Protein AF-0000000068561252 (afdb_homodimer)

pLDDT: mean 89.03, std 11.47, range [29.06, 97.75]

Nearest PDB structures (foldseek):
  3hst-assembly4_D  TM=7.024E-01  e=1.613E-04  Mycobacterium tuberculosis
  2ehg-assembly1_A  TM=7.543E-01  e=9.821E-04  Sulfurisphaera tokodaii str. 7
  3aly-assembly1_A  TM=6.507E-01  e=2.130E-03  Sulfurisphaera tokodaii str. 7
  3qio-assembly1_A  TM=6.300E-01  e=6.505E-02  HIV-1 M:B_HXB2R
  6bsh-assembly1_A  TM=5.316E-01  e=2.317E-02  Human immunodeficiency virus type 1 (BRU ISOLATE)

Foldseek 3Di:
DDDDDDDDADWDKDKDWDADPVRHTFKMKIATAGPDDCLVVLLVVLVVCVVVVPQAEEDEDQDPPNLCCLVPNDDCPDPCRVSSVSNVVSNVPHNYYHYYYDNDDPDVQRVQNRVVNVPDDHGMGMDRDGDDPDPDD/DDDDDDDDADWDKDKDWDADPVRHTFKMKIATAGPDDCLVVLLVVLVVCVVVVPQAEEDEDQDPVNLCCLVPNDDCPDPCRVSSVSNVVSNVVHNYYHYYYDNDDPDVQRVQNRVVNVPDDHGMGMDRDGDDPDPDD

Radius of gyration: 22.98 Å; Cα contacts (8 Å, |Δi|>4): 530; chains: 2; bounding box: 29×68×50 Å

Structure (mmCIF, N/CA/C/O backbone):
data_AF-0000000068561252-model_v1
#
loop_
_entity.id
_entity.type
_entity.pdbx_description
1 polymer 'RNase H type-1 domain-containing protein'
#
loop_
_atom_site.group_PDB
_atom_site.id
_atom_site.type_symbol
_atom_site.label_atom_id
_atom_site.label_alt_id
_atom_site.label_comp_id
_atom_site.label_asym_id
_atom_site.label_entity_id
_atom_site.label_seq_id
_atom_site.pdbx_PDB_ins_code
_atom_site.Cartn_x
_atom_site.Cartn_y
_atom_site.Cartn_z
_atom_site.occupancy
_atom_site.B_iso_or_equiv
_atom_site.auth_seq_id
_atom_site.auth_comp_id
_atom_site.auth_asym_id
_atom_site.auth_atom_id
_atom_site.pdbx_PDB_model_num
ATOM 1 N N . MET A 1 1 ? 4.574 -28.094 -5.559 1 94.12 1 MET A N 1
ATOM 2 C CA . MET A 1 1 ? 3.336 -27.328 -5.449 1 94.12 1 MET A CA 1
ATOM 3 C C . MET A 1 1 ? 3.635 -25.844 -5.242 1 94.12 1 MET A C 1
ATOM 5 O O . MET A 1 1 ? 4.539 -25.484 -4.484 1 94.12 1 MET A O 1
ATOM 9 N N . LEU A 1 2 ? 2.928 -25.031 -5.977 1 94.75 2 LEU A N 1
ATOM 10 C CA . LEU A 1 2 ? 2.969 -23.578 -5.801 1 94.75 2 LEU A CA 1
ATOM 11 C C . LEU A 1 2 ? 1.634 -23.062 -5.281 1 94.75 2 LEU A C 1
ATOM 13 O O . LEU A 1 2 ? 0.601 -23.234 -5.934 1 94.75 2 LEU A O 1
ATOM 17 N N . MET A 1 3 ? 1.681 -22.531 -4.105 1 92.31 3 MET A N 1
ATOM 18 C CA . MET A 1 3 ? 0.5 -21.859 -3.562 1 92.31 3 MET A CA 1
ATOM 19 C C . MET A 1 3 ? 0.627 -20.344 -3.682 1 92.31 3 MET A C 1
ATOM 21 O O . MET A 1 3 ? 1.593 -19.766 -3.188 1 92.31 3 MET A O 1
ATOM 25 N N . VAL A 1 4 ? -0.34 -19.703 -4.387 1 93.19 4 VAL A N 1
ATOM 26 C CA . VAL A 1 4 ? -0.344 -18.25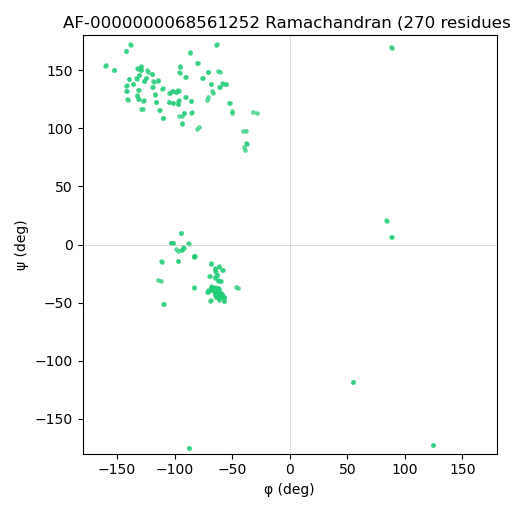 -4.547 1 93.19 4 VAL A CA 1
ATOM 27 C C . VAL A 1 4 ? -1.58 -17.656 -3.873 1 93.19 4 VAL A C 1
ATOM 29 O O . VAL A 1 4 ? -2.711 -18.031 -4.195 1 93.19 4 VAL A O 1
ATOM 32 N N . HIS A 1 5 ? -1.378 -16.734 -2.922 1 91.56 5 HIS A N 1
ATOM 33 C CA . HIS A 1 5 ? -2.438 -16.078 -2.172 1 91.56 5 HIS A CA 1
ATOM 34 C C . HIS A 1 5 ? -2.322 -14.555 -2.287 1 91.56 5 HIS A C 1
ATOM 36 O O . HIS A 1 5 ? -1.215 -14.016 -2.365 1 91.56 5 HIS A O 1
ATOM 42 N N . GLY A 1 6 ? -3.504 -13.938 -2.359 1 91.38 6 GLY A N 1
ATOM 43 C CA . GLY A 1 6 ? -3.525 -12.484 -2.41 1 91.38 6 GLY A CA 1
ATOM 44 C C . GLY A 1 6 ? -4.488 -11.859 -1.413 1 91.38 6 GLY A C 1
ATOM 45 O O . GLY A 1 6 ? -5.516 -12.453 -1.086 1 91.38 6 GLY A O 1
ATOM 46 N N . ILE A 1 7 ? -4.121 -10.75 -0.918 1 86.94 7 ILE A N 1
ATOM 47 C CA . ILE A 1 7 ? -5.012 -9.969 -0.067 1 86.94 7 ILE A CA 1
ATOM 48 C C . ILE A 1 7 ? -5.031 -8.516 -0.536 1 86.94 7 ILE A C 1
ATOM 50 O O . ILE A 1 7 ? -4 -7.973 -0.936 1 86.94 7 ILE A O 1
ATOM 54 N N . LEU A 1 8 ? -6.23 -8.07 -0.613 1 87.31 8 LEU A N 1
ATOM 55 C CA . LEU A 1 8 ? -6.387 -6.645 -0.868 1 87.31 8 LEU A CA 1
ATOM 56 C C . LEU A 1 8 ? -6.332 -5.852 0.434 1 87.31 8 LEU A C 1
ATOM 58 O O . LEU A 1 8 ? -7.078 -6.141 1.373 1 87.31 8 LEU A O 1
ATOM 62 N N . ARG A 1 9 ? -5.41 -4.91 0.479 1 85.06 9 ARG A N 1
ATOM 63 C CA . ARG A 1 9 ? -5.266 -4.086 1.675 1 85.06 9 ARG A CA 1
ATOM 64 C C . ARG A 1 9 ? -5.496 -2.615 1.357 1 85.06 9 ARG A C 1
ATOM 66 O O . ARG A 1 9 ? -5.172 -2.152 0.26 1 85.06 9 ARG A O 1
ATOM 73 N N . GLU A 1 10 ? -6.039 -1.992 2.334 1 87.5 10 GLU A N 1
ATOM 74 C CA . GLU A 1 10 ? -6.137 -0.538 2.242 1 87.5 10 GLU A CA 1
ATOM 75 C C . GLU A 1 10 ? -4.91 0.137 2.848 1 87.5 10 GLU A C 1
ATOM 77 O O . GLU A 1 10 ? -4.48 -0.216 3.947 1 87.5 10 GLU A O 1
ATOM 82 N N . VAL A 1 11 ? -4.359 0.955 2.07 1 87.94 11 VAL A N 1
ATOM 83 C CA . VAL A 1 11 ? -3.189 1.707 2.516 1 87.94 11 VAL A CA 1
ATOM 84 C C . VAL A 1 11 ? -3.496 3.203 2.488 1 87.94 11 VAL A C 1
ATOM 86 O O . VAL A 1 11 ? -4.035 3.715 1.504 1 87.94 11 VAL A O 1
ATOM 89 N N . MET A 1 12 ? -3.078 3.863 3.57 1 91.44 12 MET A N 1
ATOM 90 C CA . MET A 1 12 ? -3.252 5.312 3.635 1 91.44 12 MET A CA 1
ATOM 91 C C . MET A 1 12 ? -2.02 6.031 3.098 1 91.44 12 MET A C 1
ATOM 93 O O . MET A 1 12 ? -0.932 5.918 3.666 1 91.44 12 MET A O 1
ATOM 97 N N . LEU A 1 13 ? -2.242 6.688 1.995 1 91.12 13 LEU A N 1
ATOM 98 C CA . LEU A 1 13 ? -1.211 7.555 1.438 1 91.12 13 LEU A CA 1
ATOM 99 C C . LEU A 1 13 ? -1.541 9.023 1.689 1 91.12 13 LEU A C 1
ATOM 101 O O . LEU A 1 13 ? -2.674 9.453 1.467 1 91.12 13 LEU A O 1
ATOM 105 N N . CYS A 1 14 ? -0.553 9.703 2.201 1 93.62 14 CYS A N 1
ATOM 106 C CA . CYS A 1 14 ? -0.799 11.109 2.514 1 93.62 14 CYS A CA 1
ATOM 107 C C . CYS A 1 14 ? 0.281 12 1.909 1 93.62 14 CYS A C 1
ATOM 109 O O . CYS A 1 14 ? 1.391 11.539 1.638 1 93.62 14 CYS A O 1
ATOM 111 N N . VAL A 1 15 ? -0.133 13.227 1.667 1 92.94 15 VAL A N 1
ATOM 112 C CA . VAL A 1 15 ? 0.778 14.258 1.177 1 92.94 15 VAL A CA 1
ATOM 113 C C . VAL A 1 15 ? 0.584 15.547 1.979 1 92.94 15 VAL A C 1
ATOM 115 O O . VAL A 1 15 ? -0.533 15.859 2.395 1 92.94 15 VAL A O 1
ATOM 118 N N . GLY A 1 16 ? 1.658 16.203 2.213 1 94.81 16 GLY A N 1
ATOM 119 C CA . GLY A 1 16 ? 1.646 17.531 2.816 1 94.81 16 GLY A CA 1
ATOM 120 C C . GLY A 1 16 ? 2.412 18.562 2.01 1 94.81 16 GLY A C 1
ATOM 121 O O . GLY A 1 16 ? 3.465 18.25 1.442 1 94.81 16 GLY A O 1
ATOM 122 N N . VAL A 1 17 ? 1.874 19.75 1.942 1 94.12 17 VAL A N 1
ATOM 123 C CA . VAL A 1 17 ? 2.512 20.828 1.199 1 94.12 17 VAL A CA 1
ATOM 124 C C . VAL A 1 17 ? 2.543 22.094 2.053 1 94.12 17 VAL A C 1
ATOM 126 O O . VAL A 1 17 ? 1.51 22.531 2.57 1 94.12 17 VAL A O 1
ATOM 129 N N . PHE A 1 18 ? 3.715 22.656 2.168 1 95.88 18 PHE A N 1
ATOM 130 C CA . PHE A 1 18 ? 3.875 23.953 2.816 1 95.88 18 PHE A CA 1
ATOM 131 C C . PHE A 1 18 ? 3.955 25.062 1.782 1 95.88 18 PHE A C 1
ATOM 133 O O . PHE A 1 18 ? 4.723 24.984 0.821 1 95.88 18 PHE A O 1
ATOM 140 N N . ARG A 1 19 ? 3.211 26.047 1.99 1 93.75 19 ARG A N 1
ATOM 141 C CA . ARG A 1 19 ? 3.258 27.25 1.165 1 93.75 19 ARG A CA 1
ATOM 142 C C . ARG A 1 19 ? 3.385 28.5 2.027 1 93.75 19 ARG A C 1
ATOM 144 O O . ARG A 1 19 ? 2.883 28.547 3.152 1 93.75 19 ARG A O 1
ATOM 151 N N . ASP A 1 20 ? 4.035 29.531 1.444 1 94.56 20 ASP A N 1
ATOM 152 C CA . ASP A 1 20 ? 4.129 30.781 2.182 1 94.56 20 ASP A CA 1
ATOM 153 C C . ASP A 1 20 ? 2.914 31.672 1.919 1 94.56 20 ASP A C 1
ATOM 155 O O . ASP A 1 20 ? 1.95 31.234 1.285 1 94.56 20 ASP A O 1
ATOM 159 N N . SER A 1 21 ? 2.963 32.844 2.453 1 91.06 21 SER A N 1
ATOM 160 C CA . SER A 1 21 ? 1.822 33.75 2.391 1 91.06 21 SER A CA 1
ATOM 161 C C . SER A 1 21 ? 1.519 34.156 0.954 1 91.06 21 SER A C 1
ATOM 163 O O . SER A 1 21 ? 0.4 34.594 0.645 1 91.06 21 SER A O 1
ATOM 165 N N . ALA A 1 22 ? 2.477 34.031 0.065 1 93 22 ALA A N 1
ATOM 166 C CA . ALA A 1 22 ? 2.293 34.375 -1.344 1 93 22 ALA A CA 1
ATOM 167 C C . ALA A 1 22 ? 1.855 33.156 -2.148 1 93 22 ALA A C 1
ATOM 169 O O . ALA A 1 22 ? 1.65 33.219 -3.361 1 93 22 ALA A O 1
ATOM 170 N N . GLY A 1 23 ? 1.769 32.031 -1.444 1 89.56 23 GLY A N 1
ATOM 171 C CA . GLY A 1 23 ? 1.342 30.812 -2.109 1 89.56 23 GLY A CA 1
ATOM 172 C C . GLY A 1 23 ? 2.488 30.031 -2.73 1 89.56 23 GLY A C 1
ATOM 173 O O . GLY A 1 23 ? 2.268 29.047 -3.434 1 89.56 23 GLY A O 1
ATOM 174 N N . ARG A 1 24 ? 3.711 30.516 -2.447 1 91.88 24 ARG A N 1
ATOM 175 C CA . ARG A 1 24 ? 4.883 29.844 -3.008 1 91.88 24 ARG A CA 1
ATOM 176 C C . ARG A 1 24 ? 5.184 28.547 -2.26 1 91.88 24 ARG A C 1
ATOM 178 O O . ARG A 1 24 ? 5.086 28.5 -1.031 1 91.88 24 ARG A O 1
ATOM 185 N N . PHE A 1 25 ? 5.617 27.594 -3.021 1 92.5 25 PHE A N 1
ATOM 186 C CA . PHE A 1 25 ? 5.965 26.297 -2.449 1 92.5 25 PHE A CA 1
ATOM 187 C C . PHE A 1 25 ? 7.195 26.422 -1.557 1 92.5 25 PHE A C 1
ATOM 189 O O . PHE A 1 25 ? 8.219 26.953 -1.971 1 92.5 25 PHE A O 1
ATOM 196 N N . LEU A 1 26 ? 7.105 25.875 -0.395 1 94.81 26 LEU A N 1
ATOM 197 C CA . LEU A 1 26 ? 8.234 25.891 0.529 1 94.81 26 LEU A CA 1
ATOM 198 C C . LEU A 1 26 ? 8.812 24.484 0.685 1 94.81 26 LEU A C 1
ATOM 200 O O . LEU A 1 26 ? 10.016 24.281 0.524 1 94.81 26 LEU A O 1
ATOM 204 N N . LYS A 1 27 ? 7.895 23.516 0.994 1 94.5 27 LYS A N 1
ATOM 205 C CA . LYS A 1 27 ? 8.273 22.125 1.261 1 94.5 27 LYS A CA 1
ATOM 206 C C . LYS A 1 27 ? 7.082 21.188 1.087 1 94.5 27 LYS A C 1
ATOM 208 O O . LYS A 1 27 ? 5.93 21.609 1.206 1 94.5 27 LYS A O 1
ATOM 213 N N . GLY A 1 28 ? 7.445 19.953 0.783 1 94 28 GLY A N 1
ATOM 214 C CA . GLY A 1 28 ? 6.414 18.922 0.718 1 94 28 GLY A CA 1
ATOM 215 C C . GLY A 1 28 ? 6.867 17.578 1.261 1 94 28 GLY A C 1
ATOM 216 O O . GLY A 1 28 ? 8.047 17.406 1.57 1 94 28 GLY A O 1
ATOM 217 N N . TYR A 1 29 ? 5.922 16.797 1.442 1 95 29 TYR A N 1
ATOM 218 C CA . TYR A 1 29 ? 6.258 15.43 1.823 1 95 29 TYR A CA 1
ATOM 219 C C . TYR A 1 29 ? 5.176 14.453 1.373 1 95 29 TYR A C 1
ATOM 221 O O . TYR A 1 29 ? 4.02 14.844 1.182 1 95 29 TYR A O 1
ATOM 229 N N . SER A 1 30 ? 5.59 13.273 1.111 1 92.88 30 SER A N 1
ATOM 230 C CA . SER A 1 30 ? 4.715 12.117 0.947 1 92.88 30 SER A CA 1
ATOM 231 C C . SER A 1 30 ? 4.938 11.094 2.057 1 92.88 30 SER A C 1
ATOM 233 O O . SER A 1 30 ? 6.066 10.891 2.504 1 92.88 30 SER A O 1
ATOM 235 N N . CYS A 1 31 ? 3.832 10.57 2.438 1 92.88 31 CYS A N 1
ATOM 236 C CA . CYS A 1 31 ? 4.023 9.523 3.439 1 92.88 31 CYS A CA 1
ATOM 237 C C . CYS A 1 31 ? 3.074 8.359 3.201 1 92.88 31 CYS A C 1
ATOM 239 O O . CYS A 1 31 ? 1.882 8.562 2.967 1 92.88 31 CYS A O 1
ATOM 241 N N . ASN A 1 32 ? 3.68 7.273 3.082 1 90 32 ASN A N 1
ATOM 242 C CA . ASN A 1 32 ? 2.947 6.012 3.113 1 90 32 ASN A CA 1
ATOM 243 C C . ASN A 1 32 ? 2.723 5.531 4.543 1 90 32 ASN A C 1
ATOM 245 O O . ASN A 1 32 ? 3.664 5.102 5.215 1 90 32 ASN A O 1
ATOM 249 N N . LEU A 1 33 ? 1.428 5.52 4.934 1 89.94 33 LEU A N 1
ATOM 250 C CA . LEU A 1 33 ? 1.13 5.266 6.34 1 89.94 33 LEU A CA 1
ATOM 251 C C . LEU A 1 33 ? 0.626 3.84 6.539 1 89.94 33 LEU A C 1
ATOM 253 O O . LEU A 1 33 ? 0.38 3.418 7.672 1 89.94 33 LEU A O 1
ATOM 257 N N . GLY A 1 34 ? 0.571 3.135 5.523 1 85.06 34 GLY A N 1
ATOM 258 C CA . GLY A 1 34 ? -0.008 1.81 5.68 1 85.06 34 GLY A CA 1
ATOM 259 C C . GLY A 1 34 ? -1.399 1.833 6.285 1 85.06 34 GLY A C 1
ATOM 260 O O . GLY A 1 34 ? -2.295 2.502 5.766 1 85.06 34 GLY A O 1
ATOM 261 N N . ASN A 1 35 ? -1.513 1.174 7.496 1 84.69 35 ASN A N 1
ATOM 262 C CA . ASN A 1 35 ? -2.822 1.084 8.133 1 84.69 35 ASN A CA 1
ATOM 263 C C . ASN A 1 35 ? -3.031 2.209 9.141 1 84.69 35 ASN A C 1
ATOM 265 O O . ASN A 1 35 ? -4.039 2.232 9.852 1 84.69 35 ASN A O 1
ATOM 269 N N . TYR A 1 36 ? -2.191 3.076 9.117 1 84.5 36 TYR A N 1
ATOM 270 C CA . TYR A 1 36 ? -2.277 4.141 10.109 1 84.5 36 TYR A CA 1
ATOM 271 C C . TYR A 1 36 ? -3.195 5.262 9.633 1 84.5 36 TYR A C 1
ATOM 273 O O . TYR A 1 36 ? -3.457 5.391 8.438 1 84.5 36 TYR A O 1
ATOM 281 N N . SER A 1 37 ? -3.596 6.102 10.523 1 90.69 37 SER A N 1
ATOM 282 C CA . SER A 1 37 ? -4.535 7.199 10.305 1 90.69 37 SER A CA 1
ATOM 283 C C . SER A 1 37 ? -3.848 8.398 9.664 1 90.69 37 SER A C 1
ATOM 285 O O . SER A 1 37 ? -2.656 8.625 9.883 1 90.69 37 SER A O 1
ATOM 287 N N . ILE A 1 38 ? -4.598 9.195 9.016 1 92.5 38 ILE A N 1
ATOM 288 C CA . ILE A 1 38 ? -4.129 10.438 8.406 1 92.5 38 ILE A CA 1
ATOM 289 C C . ILE A 1 38 ? -3.584 11.367 9.492 1 92.5 38 ILE A C 1
ATOM 291 O O . ILE A 1 38 ? -2.771 12.25 9.211 1 92.5 38 ILE A O 1
ATOM 295 N N . MET A 1 39 ? -3.947 11.141 10.734 1 95.38 39 MET A N 1
ATOM 296 C CA . MET A 1 39 ? -3.473 11.961 11.852 1 95.38 39 MET A CA 1
ATOM 297 C C . MET A 1 39 ? -1.953 11.906 11.953 1 95.38 39 MET A C 1
ATOM 299 O O . MET A 1 39 ? -1.318 12.891 12.344 1 95.38 39 MET A O 1
ATOM 303 N N . HIS A 1 40 ? -1.472 10.836 11.586 1 96 40 HIS A N 1
ATOM 304 C CA . HIS A 1 40 ? -0.018 10.719 11.602 1 96 40 HIS A CA 1
ATOM 305 C C . HIS A 1 40 ? 0.624 11.672 10.602 1 96 40 HIS A C 1
ATOM 307 O O . HIS A 1 40 ? 1.698 12.219 10.867 1 96 40 HIS A O 1
ATOM 313 N N . ALA A 1 41 ? -0.021 11.836 9.5 1 96.38 41 ALA A N 1
ATOM 314 C CA . ALA A 1 41 ? 0.498 12.766 8.508 1 96.38 41 ALA A CA 1
ATOM 315 C C . ALA A 1 41 ? 0.479 14.195 9.031 1 96.38 41 ALA A C 1
ATOM 317 O O . ALA A 1 41 ? 1.378 14.984 8.727 1 96.38 41 ALA A O 1
ATOM 318 N N . ILE A 1 42 ? -0.51 14.516 9.727 1 97.25 42 ILE A N 1
ATOM 319 C CA . ILE A 1 42 ? -0.613 15.844 10.328 1 97.25 42 ILE A CA 1
ATOM 320 C C . ILE A 1 42 ? 0.493 16.016 11.367 1 97.25 42 ILE A C 1
ATOM 322 O O . ILE A 1 42 ? 1.126 17.078 11.43 1 97.25 42 ILE A O 1
ATOM 326 N N . ILE A 1 43 ? 0.761 14.992 12.141 1 97.75 43 ILE A N 1
ATOM 327 C CA . ILE A 1 43 ? 1.845 15.023 13.117 1 97.75 43 ILE A CA 1
ATOM 328 C C . ILE A 1 43 ? 3.174 15.266 12.406 1 97.75 43 ILE A C 1
ATOM 330 O O . ILE A 1 43 ? 3.973 16.109 12.836 1 97.75 43 ILE A O 1
ATOM 334 N N . HIS A 1 44 ? 3.369 14.555 11.312 1 97.12 44 HIS A N 1
ATOM 335 C CA . HIS A 1 44 ? 4.578 14.781 10.523 1 97.12 44 HIS A CA 1
ATOM 336 C C . HIS A 1 44 ? 4.684 16.234 10.086 1 97.12 44 HIS A C 1
ATOM 338 O O . HIS A 1 44 ? 5.75 16.844 10.18 1 97.12 44 HIS A O 1
ATOM 344 N N . GLY A 1 45 ? 3.605 16.75 9.617 1 97.5 45 GLY A N 1
ATOM 345 C CA . GLY A 1 45 ? 3.586 18.141 9.188 1 97.5 45 GLY A CA 1
ATOM 346 C C . GLY A 1 45 ? 3.928 19.109 10.297 1 97.5 45 GLY A C 1
ATOM 347 O O . GLY A 1 45 ? 4.699 20.047 10.086 1 97.5 45 GLY A O 1
ATOM 348 N N . LEU A 1 46 ? 3.418 18.891 11.414 1 97.69 46 LEU A N 1
ATOM 349 C CA . LEU A 1 46 ? 3.67 19.781 12.547 1 97.69 46 LEU A CA 1
ATOM 350 C C . LEU A 1 46 ? 5.125 19.688 12.992 1 97.69 46 LEU A C 1
ATOM 352 O O . LEU A 1 46 ? 5.73 20.688 13.359 1 97.69 46 LEU A O 1
ATOM 356 N N . ASN A 1 47 ? 5.641 18.5 12.969 1 97.31 47 ASN A N 1
ATOM 357 C CA . ASN A 1 47 ? 7.059 18.328 13.281 1 97.31 47 ASN A CA 1
ATOM 358 C C . ASN A 1 47 ? 7.941 19.094 12.305 1 97.31 47 ASN A C 1
ATOM 360 O O . ASN A 1 47 ? 8.891 19.766 12.711 1 97.31 47 ASN A O 1
ATOM 364 N N . ILE A 1 48 ? 7.645 18.984 11.094 1 96.56 48 ILE A N 1
ATOM 365 C CA . ILE A 1 48 ? 8.398 19.688 10.055 1 96.56 48 ILE A CA 1
ATOM 366 C C . ILE A 1 48 ? 8.289 21.188 10.266 1 96.56 48 ILE A C 1
ATOM 368 O O . ILE A 1 48 ? 9.281 21.922 10.164 1 96.56 48 ILE A O 1
ATOM 372 N N . ALA A 1 49 ? 7.102 21.641 10.531 1 96.75 49 ALA A N 1
ATOM 373 C CA . ALA A 1 49 ? 6.891 23.062 10.789 1 96.75 49 ALA A CA 1
ATOM 374 C C . ALA A 1 49 ? 7.746 23.547 11.961 1 96.75 49 ALA A C 1
ATOM 376 O O . ALA A 1 49 ? 8.406 24.578 11.867 1 96.75 49 ALA A O 1
ATOM 377 N N . THR A 1 50 ? 7.734 22.75 13.008 1 95 50 THR A N 1
ATOM 378 C CA . THR A 1 50 ? 8.492 23.094 14.203 1 95 50 THR A CA 1
ATOM 379 C C . THR A 1 50 ? 9.992 23.125 13.906 1 95 50 THR A C 1
ATOM 381 O O . THR A 1 50 ? 10.688 24.062 14.289 1 95 50 THR A O 1
ATOM 384 N N . MET A 1 51 ? 10.445 22.188 13.203 1 94.38 51 MET A N 1
ATOM 385 C CA . MET A 1 51 ? 11.859 22.062 12.867 1 94.38 51 MET A CA 1
ATOM 386 C C . MET A 1 51 ? 12.312 23.219 11.984 1 94.38 51 MET A C 1
ATOM 388 O O . MET A 1 51 ? 13.469 23.641 12.039 1 94.38 51 MET A O 1
ATOM 392 N N . ASN A 1 52 ? 11.391 23.75 11.242 1 95.38 52 ASN A N 1
ATOM 393 C CA . ASN A 1 52 ? 11.727 24.828 10.32 1 95.38 52 ASN A CA 1
ATOM 394 C C . ASN A 1 52 ? 11.383 26.188 10.906 1 95.38 52 ASN A C 1
ATOM 396 O O . ASN A 1 52 ? 11.539 27.219 10.242 1 95.38 52 ASN A O 1
ATOM 400 N N . GLY A 1 53 ? 10.789 26.219 12.055 1 94.88 53 GLY A N 1
ATOM 401 C CA . GLY A 1 53 ? 10.531 27.453 12.781 1 94.88 53 GLY A CA 1
ATOM 402 C C . GLY A 1 53 ? 9.258 28.156 12.328 1 94.88 53 GLY A C 1
ATOM 403 O O . GLY A 1 53 ? 9.148 29.375 12.445 1 94.88 53 GLY A O 1
ATOM 404 N N . TYR A 1 54 ? 8.383 27.438 11.719 1 95 54 TYR A N 1
ATOM 405 C CA . TYR A 1 54 ? 7.094 28.047 11.375 1 95 54 TYR A CA 1
ATOM 406 C C . TYR A 1 54 ? 6.242 28.25 12.617 1 95 54 TYR A C 1
ATOM 408 O O . TYR A 1 54 ? 5.926 27.297 13.328 1 95 54 TYR A O 1
ATOM 416 N N . GLN A 1 55 ? 5.801 29.5 12.859 1 95.25 55 GLN A N 1
ATOM 417 C CA . GLN A 1 55 ? 5.133 29.828 14.117 1 95.25 55 GLN A CA 1
ATOM 418 C C . GLN A 1 55 ? 3.66 30.141 13.891 1 95.25 55 GLN A C 1
ATOM 420 O O . GLN A 1 55 ? 2.85 30.062 14.82 1 95.25 55 GLN A O 1
ATOM 425 N N . ASN A 1 56 ? 3.387 30.672 12.758 1 96.06 56 ASN A N 1
ATOM 426 C CA . ASN A 1 56 ? 2.008 30.938 12.359 1 96.06 56 ASN A CA 1
ATOM 427 C C . ASN A 1 56 ? 1.57 30.016 11.227 1 96.06 56 ASN A C 1
ATOM 429 O O . ASN A 1 56 ? 2.037 30.141 10.094 1 96.06 56 ASN A O 1
ATOM 433 N N . LEU A 1 57 ? 0.709 29.094 11.547 1 97.12 57 LEU A N 1
ATOM 434 C CA . LEU A 1 57 ? 0.425 28.016 10.602 1 97.12 57 LEU A CA 1
ATOM 435 C C . LEU A 1 57 ? -1.078 27.844 10.422 1 97.12 57 LEU A C 1
ATOM 437 O O . LEU A 1 57 ? -1.826 27.797 11.406 1 97.12 57 LEU A O 1
ATOM 441 N N . VAL A 1 58 ? -1.484 27.906 9.211 1 96.31 58 VAL A N 1
ATOM 442 C CA . VAL A 1 58 ? -2.822 27.438 8.875 1 96.31 58 VAL A CA 1
ATOM 443 C C . VAL A 1 58 ? -2.744 26 8.352 1 96.31 58 VAL A C 1
ATOM 445 O O . VAL A 1 58 ? -2.047 25.734 7.367 1 96.31 58 VAL A O 1
ATOM 448 N N . VAL A 1 59 ? -3.41 25.078 8.992 1 96.5 59 VAL A N 1
ATOM 449 C CA . VAL A 1 59 ? -3.43 23.672 8.57 1 96.5 59 VAL A CA 1
ATOM 450 C C . VAL A 1 59 ? -4.773 23.359 7.914 1 96.5 59 VAL A C 1
ATOM 452 O O . VAL A 1 59 ? -5.824 23.516 8.539 1 96.5 59 VAL A O 1
ATOM 455 N N . GLU A 1 60 ? -4.637 22.922 6.727 1 94.06 60 GLU A N 1
ATOM 456 C CA . GLU A 1 60 ? -5.82 22.516 5.973 1 94.06 60 GLU A CA 1
ATOM 457 C C . GLU A 1 60 ? -5.77 21.031 5.633 1 94.06 60 GLU A C 1
ATOM 459 O O . GLU A 1 60 ? -4.758 20.531 5.129 1 94.06 60 GLU A O 1
ATOM 464 N N . SER A 1 61 ? -6.855 20.312 5.926 1 93.69 61 SER A N 1
ATOM 465 C CA . SER A 1 61 ? -6.93 18.891 5.609 1 93.69 61 SER A CA 1
ATOM 466 C C . SER A 1 61 ? -8.242 18.547 4.922 1 93.69 61 SER A C 1
ATOM 468 O O . SER A 1 61 ? -9.273 19.172 5.188 1 93.69 61 SER A O 1
ATOM 470 N N . ASP A 1 62 ? -8.188 17.531 4.117 1 90.12 62 ASP A N 1
ATOM 471 C CA . ASP A 1 62 ? -9.406 17.078 3.453 1 90.12 62 ASP A CA 1
ATOM 472 C C . ASP A 1 62 ? -10.156 16.062 4.316 1 90.12 62 ASP A C 1
ATOM 474 O O . ASP A 1 62 ? -11.211 15.555 3.918 1 90.12 62 ASP A O 1
ATOM 478 N N . SER A 1 63 ? -9.711 15.766 5.395 1 91.44 63 SER A N 1
ATOM 479 C CA . SER A 1 63 ? -10.406 14.906 6.344 1 91.44 63 SER A CA 1
ATOM 480 C C . SER A 1 63 ? -11.227 15.719 7.332 1 91.44 63 SER A C 1
ATOM 482 O O . SER A 1 63 ? -10.695 16.25 8.305 1 91.44 63 SER A O 1
ATOM 484 N N . ALA A 1 64 ? -12.477 15.711 7.094 1 92.38 64 ALA A N 1
ATOM 485 C CA . ALA A 1 64 ? -13.375 16.453 7.98 1 92.38 64 ALA A CA 1
ATOM 486 C C . ALA A 1 64 ? -13.336 15.875 9.398 1 92.38 64 ALA A C 1
ATOM 488 O O . ALA A 1 64 ? -13.336 16.625 10.375 1 92.38 64 ALA A O 1
ATOM 489 N N . ALA A 1 65 ? -13.242 14.578 9.461 1 92.25 65 ALA A N 1
ATOM 490 C CA . ALA A 1 65 ? -13.219 13.922 10.766 1 92.25 65 ALA A CA 1
ATOM 491 C C . ALA A 1 65 ? -11.961 14.297 11.547 1 92.25 65 ALA A C 1
ATOM 493 O O . ALA A 1 65 ? -12.023 14.555 12.75 1 92.25 65 ALA A O 1
ATOM 494 N N . ALA A 1 66 ? -10.844 14.359 10.836 1 94.25 66 ALA A N 1
ATOM 495 C CA . ALA A 1 66 ? -9.586 14.703 11.5 1 94.25 66 ALA A CA 1
ATOM 496 C C . ALA A 1 66 ? -9.625 16.125 12.062 1 94.25 66 ALA A C 1
ATOM 498 O O . ALA A 1 66 ? -9.289 16.344 13.227 1 94.25 66 ALA A O 1
ATOM 499 N N . VAL A 1 67 ? -10.109 17.016 11.266 1 95.06 67 VAL A N 1
ATOM 500 C CA . VAL A 1 67 ? -10.172 18.422 11.695 1 95.06 67 VAL A CA 1
ATOM 501 C C . VAL A 1 67 ? -11.133 18.547 12.875 1 95.06 67 VAL A C 1
ATOM 503 O O . VAL A 1 67 ? -10.82 19.234 13.859 1 95.06 67 VAL A O 1
ATOM 506 N N . LYS A 1 68 ? -12.211 17.922 12.789 1 95 68 LYS A N 1
ATOM 507 C CA . LYS A 1 68 ? -13.203 17.969 13.859 1 95 68 LYS A CA 1
ATOM 508 C C . LYS A 1 68 ? -12.641 17.406 15.156 1 95 68 LYS A C 1
ATOM 510 O O . LYS A 1 68 ? -12.797 18 16.219 1 95 68 LYS A O 1
ATOM 515 N N . PHE A 1 69 ? -12.023 16.281 15.055 1 95.25 69 PHE A N 1
ATOM 516 C CA . PHE A 1 69 ? -11.461 15.633 16.234 1 95.25 69 PHE A CA 1
ATOM 517 C C . PHE A 1 69 ? -10.398 16.516 16.875 1 95.25 69 PHE A C 1
ATOM 519 O O . PHE A 1 69 ? -10.328 16.609 18.109 1 95.25 69 PHE A O 1
ATOM 526 N N . ILE A 1 70 ? -9.625 17.156 16.078 1 95.69 70 ILE A N 1
ATOM 527 C CA . ILE A 1 70 ? -8.539 17.984 16.594 1 95.69 70 ILE A CA 1
ATOM 528 C C . ILE A 1 70 ? -9.117 19.234 17.266 1 95.69 70 ILE A C 1
ATOM 530 O O . ILE A 1 70 ? -8.656 19.625 18.344 1 95.69 70 ILE A O 1
ATOM 534 N N . THR A 1 71 ? -10.141 19.797 16.688 1 94.81 71 THR A N 1
ATOM 535 C CA . THR A 1 71 ? -10.672 21.062 17.156 1 94.81 71 THR A CA 1
ATOM 536 C C . THR A 1 71 ? -11.633 20.844 18.328 1 94.81 71 THR A C 1
ATOM 538 O O . THR A 1 71 ? -11.617 21.609 19.297 1 94.81 71 THR A O 1
ATOM 541 N N . HIS A 1 72 ? -12.43 19.734 18.266 1 94.44 72 HIS A N 1
ATOM 542 C CA . HIS A 1 72 ? -13.492 19.562 19.25 1 94.44 72 HIS A CA 1
ATOM 543 C C . HIS A 1 72 ? -13.188 18.406 20.188 1 94.44 72 HIS A C 1
ATOM 545 O O . HIS A 1 72 ? -13.82 18.281 21.25 1 94.44 72 HIS A O 1
ATOM 551 N N . GLY A 1 73 ? -12.258 17.641 19.766 1 91.5 73 GLY A N 1
ATOM 552 C CA . GLY A 1 73 ? -11.945 16.469 20.578 1 91.5 73 GLY A CA 1
ATOM 553 C C . GLY A 1 73 ? -12.781 15.258 20.219 1 91.5 73 GLY A C 1
ATOM 554 O O . GLY A 1 73 ? -13.609 15.32 19.297 1 91.5 73 GLY A O 1
ATOM 555 N N . CYS A 1 74 ? -12.383 14.094 20.766 1 91.19 74 CYS A N 1
ATOM 556 C CA . CYS A 1 74 ? -13.133 12.852 20.609 1 91.19 74 CYS A CA 1
ATOM 557 C C . CYS A 1 74 ? -13.195 12.086 21.922 1 91.19 74 CYS A C 1
ATOM 559 O O . CYS A 1 74 ? -12.594 12.5 22.906 1 91.19 74 CYS A O 1
ATOM 561 N N . SER A 1 75 ? -14 11.062 21.875 1 92.94 75 SER A N 1
ATOM 562 C CA . SER A 1 75 ? -14.07 10.219 23.062 1 92.94 75 SER A CA 1
ATOM 563 C C . SER A 1 75 ? -12.695 9.656 23.422 1 92.94 75 SER A C 1
ATOM 565 O O . SER A 1 75 ? -11.938 9.258 22.531 1 92.94 75 SER A O 1
ATOM 567 N N . PRO A 1 76 ? -12.438 9.672 24.719 1 91.75 76 PRO A N 1
ATOM 568 C CA . PRO A 1 76 ? -11.148 9.117 25.141 1 91.75 76 PRO A CA 1
ATOM 569 C C . PRO A 1 76 ? -10.969 7.66 24.719 1 91.75 76 PRO A C 1
ATOM 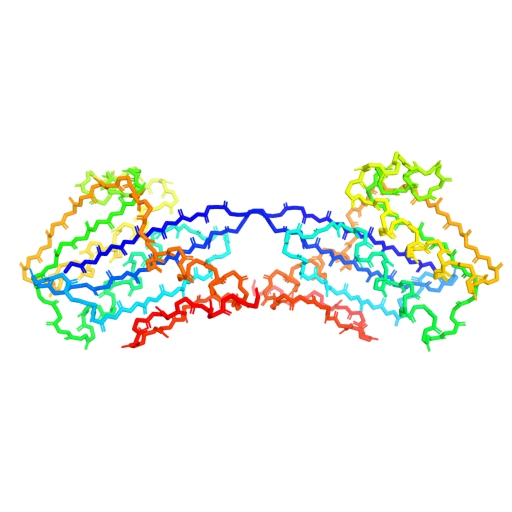571 O O . PRO A 1 76 ? -9.836 7.184 24.625 1 91.75 76 PRO A O 1
ATOM 574 N N . ALA A 1 77 ? -12.016 6.988 24.469 1 92.06 77 ALA A N 1
ATOM 575 C CA . ALA A 1 77 ? -11.969 5.578 24.078 1 92.06 77 ALA A CA 1
ATOM 576 C C . ALA A 1 77 ? -11.688 5.426 22.578 1 92.06 77 ALA A C 1
ATOM 578 O O . ALA A 1 77 ? -11.367 4.332 22.109 1 92.06 77 ALA A O 1
ATOM 579 N N . HIS A 1 78 ? -11.766 6.539 21.984 1 91.31 78 HIS A N 1
ATOM 580 C CA . HIS A 1 78 ? -11.57 6.469 20.531 1 91.31 78 HIS A CA 1
ATOM 581 C C . HIS A 1 78 ? -10.109 6.172 20.188 1 91.31 78 HIS A C 1
ATOM 583 O O . HIS A 1 78 ? -9.195 6.691 20.844 1 91.31 78 HIS A O 1
ATOM 589 N N . LEU A 1 79 ? -9.82 5.465 19.078 1 88.44 79 LEU A N 1
ATOM 590 C CA . LEU A 1 79 ? -8.492 5.02 18.656 1 88.44 79 LEU A CA 1
ATOM 591 C C . LEU A 1 79 ? -7.602 6.211 18.328 1 88.44 79 LEU A C 1
ATOM 593 O O . LEU A 1 79 ? -6.379 6.137 18.484 1 88.44 79 LEU A O 1
ATOM 597 N N . CYS A 1 80 ? -8.18 7.34 18.016 1 92.12 80 CYS A N 1
ATOM 598 C CA . CYS A 1 80 ? -7.418 8.508 17.594 1 92.12 80 CYS A CA 1
ATOM 599 C C . CYS A 1 80 ? -7.121 9.43 18.766 1 92.12 80 CYS A C 1
ATOM 601 O O . CYS A 1 80 ? -6.383 10.406 18.625 1 92.12 80 CYS A O 1
ATOM 603 N N . ALA A 1 81 ? -7.629 9.141 19.906 1 94.69 81 ALA A N 1
ATOM 604 C CA . ALA A 1 81 ? -7.523 10.047 21.047 1 94.69 81 ALA A CA 1
ATOM 605 C C . ALA A 1 81 ? -6.062 10.359 21.375 1 94.69 81 ALA A C 1
ATOM 607 O O . ALA A 1 81 ? -5.688 11.523 21.531 1 94.69 81 ALA A O 1
ATOM 608 N N . PRO A 1 82 ? -5.227 9.297 21.453 1 95.62 82 PRO A N 1
ATOM 609 C CA . PRO A 1 82 ? -3.822 9.617 21.734 1 95.62 82 PRO A CA 1
ATOM 610 C C . PRO A 1 82 ? -3.182 10.477 20.641 1 95.62 82 PRO A C 1
ATOM 612 O O . PRO A 1 82 ? -2.357 11.344 20.938 1 95.62 82 PRO A O 1
ATOM 615 N N . LEU A 1 83 ? -3.492 10.25 19.453 1 96.19 83 LEU A N 1
ATOM 616 C CA . LEU A 1 83 ? -2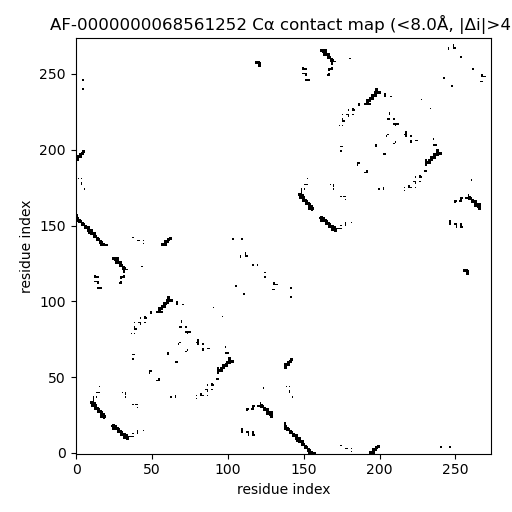.941 11.016 18.344 1 96.19 83 LEU A CA 1
ATOM 617 C C . LEU A 1 83 ? -3.402 12.469 18.391 1 96.19 83 LEU A C 1
ATOM 619 O O . LEU A 1 83 ? -2.623 13.383 18.109 1 96.19 83 LEU A O 1
ATOM 623 N N . ILE A 1 84 ? -4.625 12.625 18.75 1 96.31 84 ILE A N 1
ATOM 624 C CA . ILE A 1 84 ? -5.172 13.969 18.875 1 96.31 84 ILE A CA 1
ATOM 625 C C . ILE A 1 84 ? -4.406 14.734 19.953 1 96.31 84 ILE A C 1
ATOM 627 O O . ILE A 1 84 ? -4.055 15.906 19.766 1 96.31 84 ILE A O 1
ATOM 631 N N . GLN A 1 85 ? -4.156 14.055 21.016 1 96.06 85 GLN A N 1
ATOM 632 C CA . GLN A 1 85 ? -3.393 14.688 22.078 1 96.06 85 GLN A CA 1
ATOM 633 C C . GLN A 1 85 ? -1.991 15.062 21.609 1 96.06 85 GLN A C 1
ATOM 635 O O . GLN A 1 85 ? -1.497 16.156 21.922 1 96.06 85 GLN A O 1
ATOM 640 N N . ASP A 1 86 ? -1.354 14.172 20.891 1 96.56 86 ASP A N 1
ATOM 641 C CA . ASP A 1 86 ? -0.037 14.469 20.344 1 96.56 86 ASP A CA 1
ATOM 642 C C . ASP A 1 86 ? -0.085 15.703 19.438 1 96.56 86 ASP A C 1
ATOM 644 O O . ASP A 1 86 ? 0.784 16.578 19.531 1 96.56 86 ASP A O 1
ATOM 648 N N . ILE A 1 87 ? -1.07 15.742 18.656 1 97.5 87 ILE A N 1
ATOM 649 C CA . ILE A 1 87 ? -1.238 16.844 17.719 1 97.5 87 ILE A CA 1
ATOM 650 C C . ILE A 1 87 ? -1.419 18.156 18.5 1 97.5 87 ILE A C 1
ATOM 652 O O . ILE A 1 87 ? -0.785 19.156 18.172 1 97.5 87 ILE A O 1
ATOM 656 N N . ARG A 1 88 ? -2.182 18.109 19.484 1 96.06 88 ARG A N 1
ATOM 657 C CA . ARG A 1 88 ? -2.438 19.312 20.266 1 96.06 88 ARG A CA 1
ATOM 658 C C . ARG A 1 88 ? -1.186 19.75 21.031 1 96.06 88 ARG A C 1
ATOM 660 O O . ARG A 1 88 ? -0.921 20.953 21.156 1 96.06 88 ARG A O 1
ATOM 667 N N . ASN A 1 89 ? -0.48 18.812 21.5 1 96.5 89 ASN A N 1
ATOM 668 C CA . ASN A 1 89 ? 0.781 19.125 22.156 1 96.5 89 ASN A CA 1
ATOM 669 C C . ASN A 1 89 ? 1.76 19.812 21.203 1 96.5 89 ASN A C 1
ATOM 671 O O . ASN A 1 89 ? 2.41 20.797 21.578 1 96.5 89 ASN A O 1
ATOM 675 N N . LEU A 1 90 ? 1.872 19.297 20.047 1 96.75 90 LEU A N 1
ATOM 676 C CA . LEU A 1 90 ? 2.75 19.891 19.047 1 96.75 90 LEU A CA 1
ATOM 677 C C . LEU A 1 90 ? 2.264 21.281 18.641 1 96.75 90 LEU A C 1
ATOM 679 O O . LEU A 1 90 ? 3.064 22.203 18.5 1 96.75 90 LEU A O 1
ATOM 683 N N . ALA A 1 91 ? 0.951 21.391 18.5 1 96.12 91 ALA A N 1
ATOM 684 C CA . ALA A 1 91 ? 0.337 22.656 18.109 1 96.12 91 ALA A CA 1
ATOM 685 C C . ALA A 1 91 ? 0.6 23.734 19.156 1 96.12 91 ALA A C 1
ATOM 687 O O . ALA A 1 91 ? 0.728 24.906 18.812 1 96.12 91 ALA A O 1
ATOM 688 N N . ALA A 1 92 ? 0.709 23.312 20.375 1 94.75 92 ALA A N 1
ATOM 689 C CA . ALA A 1 92 ? 0.882 24.234 21.5 1 94.75 92 ALA A CA 1
ATOM 690 C C . ALA A 1 92 ? 2.252 24.906 21.453 1 94.75 92 ALA A C 1
ATOM 692 O O . ALA A 1 92 ? 2.469 25.938 22.078 1 94.75 92 ALA A O 1
ATOM 693 N N . HIS A 1 93 ? 3.15 24.359 20.672 1 93.56 93 HIS A N 1
ATOM 694 C CA . HIS A 1 93 ? 4.488 24.922 20.547 1 93.56 93 HIS A CA 1
ATOM 695 C C . HIS A 1 93 ? 4.512 26.062 19.531 1 93.56 93 HIS A C 1
ATOM 697 O O . HIS A 1 93 ? 5.516 26.766 19.406 1 93.56 93 HIS A O 1
ATOM 703 N N . LEU A 1 94 ? 3.453 26.188 18.844 1 95 94 LEU A N 1
ATOM 704 C CA . LEU A 1 94 ? 3.354 27.25 17.844 1 95 94 LEU A CA 1
ATOM 705 C C . LEU A 1 94 ? 2.664 28.469 18.422 1 95 94 LEU A C 1
ATOM 707 O O . LEU A 1 94 ? 1.868 28.359 19.344 1 95 94 LEU A O 1
ATOM 711 N N . GLN A 1 95 ? 2.98 29.641 17.859 1 96.25 95 GLN A N 1
ATOM 712 C CA . GLN A 1 95 ? 2.367 30.891 18.328 1 96.25 95 GLN A CA 1
ATOM 713 C C . GLN A 1 95 ? 0.885 30.938 17.969 1 96.25 95 GLN A C 1
ATOM 715 O O . GLN A 1 95 ? 0.052 31.297 18.797 1 96.25 95 GLN A O 1
ATOM 720 N N . GLN A 1 96 ? 0.632 30.641 16.734 1 96.88 96 GLN A N 1
ATOM 721 C CA . GLN A 1 96 ? -0.744 30.609 16.25 1 96.88 96 GLN A CA 1
ATOM 722 C C . GLN A 1 96 ? -0.96 29.453 15.266 1 96.88 96 GLN A C 1
ATOM 724 O O . GLN A 1 96 ? -0.13 29.219 14.383 1 96.88 96 GLN A O 1
ATOM 729 N N . ILE A 1 97 ? -2.104 28.766 15.43 1 97.12 97 ILE A N 1
ATOM 730 C CA . ILE A 1 97 ? -2.459 27.688 14.5 1 97.12 97 ILE A CA 1
ATOM 731 C C . ILE A 1 97 ? -3.963 27.719 14.242 1 97.12 97 ILE A C 1
ATOM 733 O O . ILE A 1 97 ? -4.758 27.906 15.172 1 97.12 97 ILE A O 1
ATOM 737 N N . LEU A 1 98 ? -4.277 27.656 13.039 1 96.62 98 LEU A N 1
ATOM 738 C CA . LEU A 1 98 ? -5.672 27.547 12.617 1 96.62 98 LEU A CA 1
ATOM 739 C C . LEU A 1 98 ? -5.914 26.25 11.852 1 96.62 98 LEU A C 1
ATOM 741 O O . LEU A 1 98 ? -5.09 25.859 11.031 1 96.62 98 LEU A O 1
ATOM 745 N N . TRP A 1 99 ? -7.062 25.609 12.086 1 96.88 99 TRP A N 1
ATOM 746 C CA . TRP A 1 99 ? -7.449 24.359 11.43 1 96.88 99 TRP A CA 1
ATOM 747 C C . TRP A 1 99 ? -8.609 24.594 10.469 1 96.88 99 TRP A C 1
ATOM 749 O O . TRP A 1 99 ? -9.609 25.203 10.836 1 96.88 99 TRP A O 1
ATOM 759 N N . ARG A 1 100 ? -8.453 24.047 9.328 1 94.19 100 ARG A N 1
ATOM 760 C CA . ARG A 1 100 ? -9.508 24.188 8.328 1 94.19 100 ARG A CA 1
ATOM 761 C C . ARG A 1 100 ? -9.719 22.891 7.559 1 94.19 100 ARG A C 1
ATOM 763 O O . ARG A 1 100 ? -8.766 22.172 7.25 1 94.19 100 ARG A O 1
ATOM 770 N N . HIS A 1 101 ? -11.008 22.609 7.242 1 93.81 101 HIS A N 1
ATOM 771 C CA . HIS A 1 101 ? -11.352 21.531 6.324 1 93.81 101 HIS A CA 1
ATOM 772 C C . HIS A 1 101 ? -11.57 22.062 4.91 1 93.81 101 HIS A C 1
ATOM 774 O O . HIS A 1 101 ? -12.266 23.062 4.719 1 93.81 101 HIS A O 1
ATOM 780 N N . SER A 1 102 ? -10.82 21.484 4.043 1 84.81 102 SER A N 1
ATOM 781 C CA . SER A 1 102 ? -11.016 21.859 2.645 1 84.81 102 SER A CA 1
ATOM 782 C C . SER A 1 102 ? -11.023 20.625 1.743 1 84.81 102 SER A C 1
ATOM 784 O O . SER A 1 102 ? -10.234 19.703 1.944 1 84.81 102 SER A O 1
ATOM 786 N N . LEU A 1 103 ? -11.961 20.594 0.757 1 77 103 LEU A N 1
ATOM 787 C CA . LEU A 1 103 ? -12 19.5 -0.196 1 77 103 LEU A CA 1
ATOM 788 C C . LEU A 1 103 ? -10.938 19.672 -1.271 1 77 103 LEU A C 1
ATOM 790 O O . LEU A 1 103 ? -10.703 20.781 -1.749 1 77 103 LEU A O 1
ATOM 794 N N . CYS A 1 104 ? -9.961 18.969 -1.073 1 60.16 104 CYS A N 1
ATOM 795 C CA . CYS A 1 104 ? -8.82 19.094 -1.981 1 60.16 104 CYS A CA 1
ATOM 796 C C . CYS A 1 104 ? -9.289 19.25 -3.422 1 60.16 104 CYS A C 1
ATOM 798 O O . CYS A 1 104 ? -10.086 18.453 -3.916 1 60.16 104 CYS A O 1
ATOM 800 N N . GLU A 1 105 ? -9.344 20.5 -3.883 1 56.56 105 GLU A N 1
ATOM 801 C CA . GLU A 1 105 ? -9.453 20.656 -5.332 1 56.56 105 GLU A CA 1
ATOM 802 C C . GLU A 1 105 ? -8.227 20.078 -6.039 1 56.56 105 GLU A C 1
ATOM 804 O O . GLU A 1 105 ? -7.156 19.969 -5.438 1 56.56 105 GLU A O 1
ATOM 809 N N . ALA A 1 106 ? -8.43 19.609 -7.195 1 57 106 ALA A N 1
ATOM 810 C CA . ALA A 1 106 ? -7.371 19.125 -8.078 1 57 106 ALA A CA 1
ATOM 811 C C . ALA A 1 106 ? -6.141 20.031 -7.992 1 57 106 ALA A C 1
ATOM 813 O O . ALA A 1 106 ? -6.223 21.234 -8.258 1 57 106 ALA A O 1
ATOM 814 N N . ASN A 1 107 ? -5.293 19.797 -7.008 1 69.69 107 ASN A N 1
ATOM 815 C CA . ASN A 1 107 ? -4.02 20.5 -6.953 1 69.69 107 ASN A CA 1
ATOM 816 C C . ASN A 1 107 ? -2.895 19.672 -7.566 1 69.69 107 ASN A C 1
ATOM 818 O O . ASN A 1 107 ? -2.654 18.531 -7.156 1 69.69 107 ASN A O 1
ATOM 822 N N . SER A 1 108 ? -2.422 20.156 -8.727 1 77.19 108 SER A N 1
ATOM 823 C CA . SER A 1 108 ? -1.416 19.469 -9.531 1 77.19 108 SER A CA 1
ATOM 824 C C . SER A 1 108 ? -0.268 18.953 -8.672 1 77.19 108 SER A C 1
ATOM 826 O O . SER A 1 108 ? 0.206 17.828 -8.859 1 77.19 108 SER A O 1
ATOM 828 N N . VAL A 1 109 ? 0.073 19.828 -7.637 1 79.69 109 VAL A N 1
ATOM 829 C CA . VAL A 1 109 ? 1.23 19.438 -6.836 1 79.69 109 VAL A CA 1
ATOM 830 C C . VAL A 1 109 ? 0.879 18.234 -5.957 1 79.69 109 VAL A C 1
ATOM 832 O O . VAL A 1 109 ? 1.653 17.281 -5.867 1 79.69 109 VAL A O 1
ATOM 835 N N . VAL A 1 110 ? -0.301 18.266 -5.414 1 83.56 110 VAL A N 1
ATOM 836 C CA . VAL A 1 110 ? -0.77 17.188 -4.547 1 83.56 110 VAL A CA 1
ATOM 837 C C . VAL A 1 110 ? -0.873 15.898 -5.348 1 83.56 110 VAL A C 1
ATOM 839 O O . VAL A 1 110 ? -0.424 14.844 -4.891 1 83.56 110 VAL A O 1
ATOM 842 N N . ASP A 1 111 ? -1.36 16.062 -6.492 1 81.44 111 ASP A N 1
ATOM 843 C CA . ASP A 1 111 ? -1.505 14.898 -7.359 1 81.44 111 ASP A CA 1
ATOM 844 C C . ASP A 1 111 ? -0.146 14.281 -7.676 1 81.44 111 ASP A C 1
ATOM 846 O O . ASP A 1 111 ? -0.003 13.055 -7.68 1 81.44 111 ASP A O 1
ATOM 850 N N . LEU A 1 112 ? 0.758 15.164 -7.969 1 83.88 112 LEU A N 1
ATOM 851 C CA . LEU A 1 112 ? 2.105 14.711 -8.289 1 83.88 112 LEU A CA 1
ATOM 852 C C . LEU A 1 112 ? 2.762 14.055 -7.082 1 83.88 112 LEU A C 1
ATOM 854 O O . LEU A 1 112 ? 3.467 13.047 -7.219 1 83.88 112 LEU A O 1
ATOM 858 N N . LEU A 1 113 ? 2.494 14.633 -6.004 1 84.06 113 LEU A N 1
ATOM 859 C CA . LEU A 1 113 ? 3.066 14.062 -4.785 1 84.06 113 LEU A CA 1
ATOM 860 C C . LEU A 1 113 ? 2.451 12.703 -4.48 1 84.06 113 LEU A C 1
ATOM 862 O O . LEU A 1 113 ? 3.146 11.789 -4.027 1 84.06 113 LEU A O 1
ATOM 866 N N . PHE A 1 114 ? 1.148 12.578 -4.746 1 85.38 114 PHE A N 1
ATOM 867 C CA . PHE A 1 114 ? 0.498 11.289 -4.566 1 85.38 114 PHE A CA 1
ATOM 868 C C . PHE A 1 114 ? 1.103 10.242 -5.492 1 85.38 114 PHE A C 1
ATOM 870 O O . PHE A 1 114 ? 1.393 9.117 -5.07 1 85.38 114 PHE A O 1
ATOM 877 N N . LYS A 1 115 ? 1.314 10.617 -6.707 1 80.94 115 LYS A N 1
ATOM 878 C CA . LYS A 1 115 ? 1.884 9.695 -7.684 1 80.94 115 LYS A CA 1
ATOM 879 C C . LYS A 1 115 ? 3.275 9.234 -7.262 1 80.94 115 LYS A C 1
ATOM 881 O O . LYS A 1 115 ? 3.594 8.047 -7.34 1 80.94 115 LYS A O 1
ATOM 886 N N . LYS A 1 116 ? 4.016 10.125 -6.793 1 80.12 116 LYS A N 1
ATOM 887 C CA . LYS A 1 116 ? 5.363 9.797 -6.332 1 80.12 116 LYS A CA 1
ATOM 888 C C . LYS A 1 116 ? 5.324 8.938 -5.078 1 80.12 116 LYS A C 1
ATOM 890 O O . LYS A 1 116 ? 6.145 8.031 -4.918 1 80.12 116 LYS A O 1
ATOM 895 N N . GLY A 1 117 ? 4.375 9.211 -4.254 1 81.56 117 GLY A N 1
ATOM 896 C CA . GLY A 1 117 ? 4.266 8.516 -2.982 1 81.56 117 GLY A CA 1
ATOM 897 C C . GLY A 1 117 ? 3.846 7.066 -3.131 1 81.56 117 GLY A C 1
ATOM 898 O O . GLY A 1 117 ? 4.184 6.23 -2.291 1 81.56 117 GLY A O 1
ATOM 899 N N . GLN A 1 118 ? 3.152 6.777 -4.168 1 79.25 118 GLN A N 1
ATOM 900 C CA . GLN A 1 118 ? 2.592 5.445 -4.363 1 79.25 118 GLN A CA 1
ATOM 901 C C . GLN A 1 118 ? 3.693 4.398 -4.492 1 79.25 118 GLN A C 1
ATOM 903 O O . GLN A 1 118 ? 3.498 3.236 -4.125 1 79.25 118 GLN A O 1
ATOM 908 N N . ASP A 1 119 ? 4.812 4.797 -4.914 1 76.19 119 ASP A N 1
ATOM 909 C CA . ASP A 1 119 ? 5.898 3.861 -5.176 1 76.19 119 ASP A CA 1
ATOM 910 C C . ASP A 1 119 ? 6.914 3.863 -4.031 1 76.19 119 ASP A C 1
ATOM 912 O O . ASP A 1 119 ? 7.922 3.156 -4.09 1 76.19 119 ASP A O 1
ATOM 916 N N . LEU A 1 120 ? 6.656 4.625 -3.053 1 79.88 120 LEU A N 1
ATOM 917 C CA . LEU A 1 120 ? 7.629 4.77 -1.973 1 79.88 120 LEU A CA 1
ATOM 918 C C . LEU A 1 120 ? 7.305 3.82 -0.823 1 79.88 120 LEU A C 1
ATOM 920 O O . LEU A 1 120 ? 6.145 3.451 -0.624 1 79.88 120 LEU A O 1
ATOM 924 N N . PRO A 1 121 ? 8.344 3.33 -0.122 1 79.81 121 PRO A N 1
ATOM 925 C CA . PRO A 1 121 ? 8.109 2.449 1.023 1 79.81 121 PRO A CA 1
ATOM 926 C C . PRO A 1 121 ? 7.352 3.143 2.156 1 79.81 121 PRO A C 1
ATOM 928 O O . PRO A 1 121 ? 7.211 4.367 2.148 1 79.81 121 PRO A O 1
ATOM 931 N N . LEU A 1 122 ? 7.012 2.371 3.068 1 84.25 122 LEU A N 1
ATOM 932 C CA . LEU A 1 122 ? 6.371 2.908 4.266 1 84.25 122 LEU A CA 1
ATOM 933 C C . LEU A 1 122 ? 7.238 3.986 4.906 1 84.25 122 LEU A C 1
ATOM 935 O O . LEU A 1 122 ? 8.461 3.834 4.996 1 84.25 122 LEU A O 1
ATOM 939 N N . GLY A 1 123 ? 6.465 5.016 5.305 1 89.12 123 GLY A N 1
ATOM 940 C CA . GLY A 1 123 ? 7.203 6.043 6.02 1 89.12 123 GLY A CA 1
ATOM 941 C C . GLY A 1 123 ? 7.051 7.422 5.402 1 89.12 123 GLY A C 1
ATOM 942 O O . GLY A 1 123 ? 6.215 7.625 4.523 1 89.12 123 GLY A O 1
ATOM 943 N N . LEU A 1 124 ? 7.863 8.344 5.977 1 93.88 124 LEU A N 1
ATOM 944 C CA . LEU A 1 124 ? 7.84 9.75 5.594 1 93.88 124 LEU A CA 1
ATOM 945 C C . LEU A 1 124 ? 8.938 10.055 4.578 1 93.88 124 LEU A C 1
ATOM 947 O O . LEU A 1 124 ? 10.094 9.672 4.77 1 93.88 124 LEU A O 1
ATOM 951 N N . HIS A 1 125 ? 8.555 10.758 3.518 1 93.25 125 HIS A N 1
ATOM 952 C CA . HIS A 1 125 ? 9.492 11.141 2.473 1 93.25 125 HIS A CA 1
ATOM 953 C C . HIS A 1 125 ? 9.406 12.641 2.182 1 93.25 125 HIS A C 1
ATOM 955 O O . HIS A 1 125 ? 8.414 13.109 1.617 1 93.25 125 HIS A O 1
ATOM 961 N N . LEU A 1 126 ? 10.508 13.344 2.434 1 94.31 126 LEU A N 1
ATOM 962 C CA . LEU A 1 126 ? 10.523 14.805 2.352 1 94.31 126 LEU A CA 1
ATOM 963 C C . LEU A 1 126 ? 1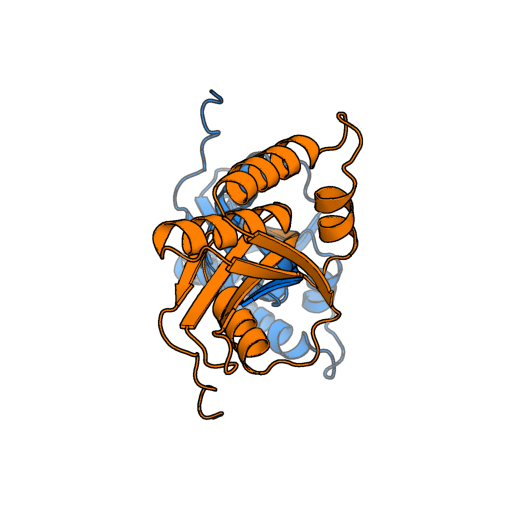0.906 15.266 0.949 1 94.31 126 LEU A C 1
ATOM 965 O O . LEU A 1 126 ? 11.695 14.602 0.268 1 94.31 126 LEU A O 1
ATOM 969 N N . LEU A 1 127 ? 10.305 16.312 0.576 1 91.12 127 LEU A N 1
ATOM 970 C CA . LEU A 1 127 ? 10.625 16.969 -0.684 1 91.12 127 LEU A CA 1
ATOM 971 C C . LEU A 1 127 ? 10.922 18.453 -0.459 1 91.12 127 LEU A C 1
ATOM 973 O O . LEU A 1 127 ? 10.078 19.188 0.047 1 91.12 127 LEU A O 1
ATOM 977 N N . ASP A 1 128 ? 12.094 18.859 -0.888 1 91.5 128 ASP A N 1
ATOM 978 C CA . ASP A 1 128 ? 12.492 20.234 -0.641 1 91.5 128 ASP A CA 1
ATOM 979 C C . ASP A 1 128 ? 12.211 21.125 -1.857 1 91.5 128 ASP A C 1
ATOM 981 O O . ASP A 1 128 ? 12.344 22.344 -1.79 1 91.5 128 ASP A O 1
ATOM 985 N N . ARG A 1 129 ? 11.953 20.375 -2.986 1 88 129 ARG A N 1
ATOM 986 C CA . ARG A 1 129 ? 11.602 21.109 -4.199 1 88 129 ARG A CA 1
ATOM 987 C C . ARG A 1 129 ? 10.25 20.641 -4.742 1 88 129 ARG A C 1
ATOM 989 O O . ARG A 1 129 ? 9.883 19.484 -4.605 1 88 129 ARG A O 1
ATOM 996 N N . ALA A 1 130 ? 9.586 21.641 -5.398 1 85.69 130 ALA A N 1
ATOM 997 C CA . ALA A 1 130 ? 8.297 21.297 -5.988 1 85.69 130 ALA A CA 1
ATOM 998 C C . ALA A 1 130 ? 8.453 20.203 -7.047 1 85.69 130 ALA A C 1
ATOM 1000 O O . ALA A 1 130 ? 9.391 20.234 -7.848 1 85.69 130 ALA A O 1
ATOM 1001 N N . PRO A 1 131 ? 7.562 19.234 -7.004 1 80.88 131 PRO A N 1
ATOM 1002 C CA . PRO A 1 131 ? 7.652 18.203 -8.039 1 80.88 131 PRO A CA 1
ATOM 1003 C C . PRO A 1 131 ? 7.301 18.719 -9.43 1 80.88 131 PRO A C 1
ATOM 1005 O O . PRO A 1 131 ? 6.453 19.594 -9.562 1 80.88 131 PRO A O 1
ATOM 1008 N N . THR A 1 132 ? 8.047 18.312 -10.352 1 78.31 132 THR A N 1
ATOM 1009 C CA . THR A 1 132 ? 7.797 18.672 -11.742 1 78.31 132 THR A CA 1
ATOM 1010 C C . THR A 1 132 ? 7.141 17.516 -12.484 1 78.31 132 THR A C 1
ATOM 1012 O O . THR A 1 132 ? 7.492 16.344 -12.266 1 78.31 132 THR A O 1
ATOM 1015 N N . PRO A 1 133 ? 5.965 17.953 -13.273 1 68.31 133 PRO A N 1
ATOM 1016 C CA . PRO A 1 133 ? 5.305 16.859 -14.008 1 68.31 133 PRO A CA 1
ATOM 1017 C C . PRO A 1 133 ? 6.277 16.062 -14.867 1 68.31 133 PRO A C 1
ATOM 1019 O O . PRO A 1 133 ? 7.246 16.609 -15.391 1 68.31 133 PRO A O 1
ATOM 1022 N N . ALA A 1 134 ? 6.402 14.844 -14.695 1 54.94 134 ALA A N 1
ATOM 1023 C CA . ALA A 1 134 ? 7.203 14.07 -15.641 1 54.94 134 ALA A CA 1
ATOM 1024 C C . ALA A 1 134 ? 6.789 14.359 -17.078 1 54.94 134 ALA A C 1
ATOM 1026 O O . ALA A 1 134 ? 5.602 14.539 -17.359 1 54.94 134 ALA A O 1
ATOM 1027 N N . ARG A 1 135 ? 7.719 15.062 -18.016 1 43.75 135 ARG A N 1
ATOM 1028 C CA . ARG A 1 135 ? 7.477 15.125 -19.453 1 43.75 135 ARG A CA 1
ATOM 1029 C C . ARG A 1 135 ? 6.879 13.82 -19.969 1 43.75 135 ARG A C 1
ATOM 1031 O O . ARG A 1 135 ? 7.422 12.742 -19.719 1 43.75 135 ARG A O 1
ATOM 1038 N N . GLY A 1 136 ? 5.539 13.711 -19.891 1 34.62 136 GLY A N 1
ATOM 1039 C CA . GLY A 1 136 ? 4.938 12.547 -20.531 1 34.62 136 GLY A CA 1
ATOM 1040 C C . GLY A 1 136 ? 5.699 12.078 -21.75 1 34.62 136 GLY A C 1
ATOM 1041 O O . GLY A 1 136 ? 6.082 12.883 -22.609 1 34.62 136 GLY A O 1
ATOM 1042 N N . TYR A 1 137 ? 6.27 10.914 -21.672 1 29.38 137 TYR A N 1
ATOM 1043 C CA . TYR A 1 137 ? 6.48 10.297 -22.984 1 29.38 137 TYR A CA 1
ATOM 1044 C C . TYR A 1 137 ? 5.184 10.273 -23.781 1 29.38 137 TYR A C 1
ATOM 1046 O O . TYR A 1 137 ? 4.094 10.211 -23.219 1 29.38 137 TYR A O 1
ATOM 1054 N N . MET B 1 1 ? 1.217 28.109 5.293 1 94.19 1 MET B N 1
ATOM 1055 C CA . MET B 1 1 ? 0.085 27.188 5.219 1 94.19 1 MET B CA 1
ATOM 1056 C C . MET B 1 1 ? 0.561 25.766 5 1 94.19 1 MET B C 1
ATOM 1058 O O . MET B 1 1 ? 1.479 25.516 4.215 1 94.19 1 MET B O 1
ATOM 1062 N N . LEU B 1 2 ? -0.031 24.844 5.742 1 94.88 2 LEU B N 1
ATOM 1063 C CA . LEU B 1 2 ? 0.186 23.422 5.555 1 94.88 2 LEU B CA 1
ATOM 1064 C C . LEU B 1 2 ? -1.088 22.734 5.07 1 94.88 2 LEU B C 1
ATOM 1066 O O . LEU B 1 2 ? -2.115 22.781 5.75 1 94.88 2 LEU B O 1
ATOM 1070 N N . MET B 1 3 ? -1.019 22.219 3.889 1 92.31 3 MET B N 1
ATOM 1071 C CA . MET B 1 3 ? -2.121 21.422 3.373 1 92.31 3 MET B CA 1
ATOM 1072 C C . MET B 1 3 ? -1.801 19.938 3.479 1 92.31 3 MET B C 1
ATOM 1074 O O . MET B 1 3 ? -0.782 19.469 2.957 1 92.31 3 MET B O 1
ATOM 1078 N N . VAL B 1 4 ? -2.652 19.156 4.207 1 93.31 4 VAL B N 1
ATOM 1079 C CA . VAL B 1 4 ? -2.469 17.719 4.359 1 93.31 4 VAL B CA 1
ATOM 1080 C C . VAL B 1 4 ? -3.639 16.984 3.713 1 93.31 4 VAL B C 1
ATOM 1082 O O . VAL B 1 4 ? -4.797 17.203 4.078 1 93.31 4 VAL B O 1
ATOM 1085 N N . HIS B 1 5 ? -3.338 16.109 2.754 1 91.44 5 HIS B N 1
ATOM 1086 C CA . HIS B 1 5 ? -4.324 15.312 2.031 1 91.44 5 HIS B CA 1
ATOM 1087 C C . HIS B 1 5 ? -4.016 13.82 2.127 1 91.44 5 HIS B C 1
ATOM 1089 O O . HIS B 1 5 ? -2.848 13.43 2.164 1 91.44 5 HIS B O 1
ATOM 1095 N N . GLY B 1 6 ? -5.109 13.055 2.229 1 91.44 6 GLY B N 1
ATOM 1096 C CA . GLY B 1 6 ? -4.945 11.609 2.27 1 91.44 6 GLY B CA 1
ATOM 1097 C C . GLY B 1 6 ? -5.848 10.883 1.296 1 91.44 6 GLY B C 1
ATOM 1098 O O . GLY B 1 6 ? -6.953 11.344 1 1 91.44 6 GLY B O 1
ATOM 1099 N N . ILE B 1 7 ? -5.359 9.828 0.787 1 86.75 7 ILE B N 1
ATOM 1100 C CA . ILE B 1 7 ? -6.168 8.938 -0.043 1 86.75 7 ILE B CA 1
ATOM 1101 C C . ILE B 1 7 ? -6 7.496 0.425 1 86.75 7 ILE B C 1
ATOM 1103 O O . ILE B 1 7 ? -4.898 7.082 0.799 1 86.75 7 ILE B O 1
ATOM 1107 N N . LEU B 1 8 ? -7.133 6.898 0.533 1 87.25 8 LEU B N 1
ATOM 1108 C CA . LEU B 1 8 ? -7.105 5.461 0.787 1 87.25 8 LEU B CA 1
ATOM 1109 C C . LEU B 1 8 ? -6.996 4.68 -0.518 1 87.25 8 LEU B C 1
ATOM 1111 O O . LEU B 1 8 ? -7.797 4.875 -1.434 1 87.25 8 LEU B O 1
ATOM 1115 N N . ARG B 1 9 ? -5.965 3.865 -0.591 1 84.88 9 ARG B N 1
ATOM 1116 C CA . ARG B 1 9 ? -5.758 3.064 -1.794 1 84.88 9 ARG B CA 1
ATOM 1117 C C . ARG B 1 9 ? -5.789 1.574 -1.473 1 84.88 9 ARG B C 1
ATOM 1119 O O . ARG B 1 9 ? -5.371 1.157 -0.391 1 84.88 9 ARG B O 1
ATOM 1126 N N . GLU B 1 10 ? -6.285 0.885 -2.432 1 87.5 10 GLU B N 1
ATOM 1127 C CA . GLU B 1 10 ? -6.199 -0.569 -2.34 1 87.5 10 GLU B CA 1
ATOM 1128 C C . GLU B 1 10 ? -4.914 -1.087 -2.982 1 87.5 10 GLU B C 1
ATOM 1130 O O . GLU B 1 10 ? -4.559 -0.673 -4.086 1 87.5 10 GLU B O 1
ATOM 1135 N N . VAL B 1 11 ? -4.25 -1.833 -2.225 1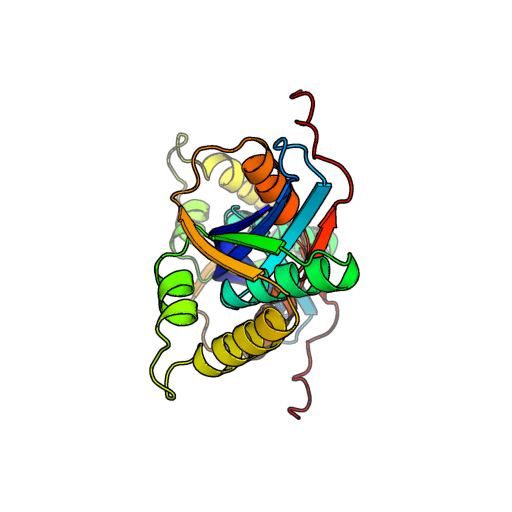 87.88 11 VAL B N 1
ATOM 1136 C CA . VAL B 1 11 ? -3.014 -2.438 -2.709 1 87.88 11 VAL B CA 1
ATOM 1137 C C . VAL B 1 11 ? -3.133 -3.959 -2.67 1 87.88 11 VAL B C 1
ATOM 1139 O O . VAL B 1 11 ? -3.576 -4.527 -1.67 1 87.88 11 VAL B O 1
ATOM 1142 N N . MET B 1 12 ? -2.666 -4.578 -3.771 1 91.5 12 MET B N 1
ATOM 1143 C CA . MET B 1 12 ? -2.66 -6.039 -3.826 1 91.5 12 MET B CA 1
ATOM 1144 C C . MET B 1 12 ? -1.335 -6.598 -3.32 1 91.5 12 MET B C 1
ATOM 1146 O O . MET B 1 12 ? -0.284 -6.348 -3.914 1 91.5 12 MET B O 1
ATOM 1150 N N . LEU B 1 13 ? -1.455 -7.27 -2.209 1 91.25 13 LEU B N 1
ATOM 1151 C CA . LEU B 1 13 ? -0.311 -8 -1.677 1 91.25 13 LEU B CA 1
ATOM 1152 C C . LEU B 1 13 ? -0.461 -9.5 -1.921 1 91.25 13 LEU B C 1
ATOM 1154 O O . LEU B 1 13 ? -1.525 -10.07 -1.67 1 91.25 13 LEU B O 1
ATOM 1158 N N . CYS B 1 14 ? 0.607 -10.047 -2.451 1 93.69 14 CYS B N 1
ATOM 1159 C CA . CYS B 1 14 ? 0.529 -11.469 -2.756 1 93.69 14 CYS B CA 1
ATOM 1160 C C . CYS B 1 14 ? 1.725 -12.219 -2.178 1 93.69 14 CYS B C 1
ATOM 1162 O O . CYS B 1 14 ? 2.775 -11.625 -1.936 1 93.69 14 CYS B O 1
ATOM 1164 N N . VAL B 1 15 ? 1.467 -13.484 -1.917 1 93 15 VAL B N 1
ATOM 1165 C CA . VAL B 1 15 ? 2.51 -14.391 -1.445 1 93 15 VAL B CA 1
ATOM 1166 C C . VAL B 1 15 ? 2.461 -15.695 -2.238 1 93 15 VAL B C 1
ATOM 1168 O O . VAL B 1 15 ? 1.385 -16.156 -2.633 1 93 15 VAL B O 1
ATOM 1171 N N . GLY B 1 16 ? 3.613 -16.219 -2.504 1 94.81 16 GLY B N 1
ATOM 1172 C CA . GLY B 1 16 ? 3.752 -17.531 -3.105 1 94.81 16 GLY B CA 1
ATOM 1173 C C . GLY B 1 16 ? 4.664 -18.453 -2.318 1 94.81 16 GLY B C 1
ATOM 1174 O O . GLY B 1 16 ? 5.684 -18.016 -1.78 1 94.81 16 GLY B O 1
ATOM 1175 N N . VAL B 1 17 ? 4.281 -19.703 -2.24 1 94.06 17 VAL B N 1
ATOM 1176 C CA . VAL B 1 17 ? 5.074 -20.688 -1.513 1 94.06 17 VAL B CA 1
ATOM 1177 C C . VAL B 1 17 ? 5.238 -21.938 -2.365 1 94.06 17 VAL B C 1
ATOM 1179 O O . VAL B 1 17 ? 4.254 -22.5 -2.855 1 94.06 17 VAL B O 1
ATOM 1182 N N . PHE B 1 18 ? 6.469 -22.359 -2.512 1 95.81 18 PHE B N 1
ATOM 1183 C CA . PHE B 1 18 ? 6.773 -23.625 -3.162 1 95.81 18 PHE B CA 1
ATOM 1184 C C . PHE B 1 18 ? 7.02 -24.719 -2.129 1 95.81 18 PHE B C 1
ATOM 1186 O O . PHE B 1 18 ? 7.797 -24.516 -1.189 1 95.81 18 PHE B O 1
ATOM 1193 N N . ARG B 1 19 ? 6.402 -25.781 -2.311 1 93.69 19 ARG B N 1
ATOM 1194 C CA . ARG B 1 19 ? 6.621 -26.969 -1.483 1 93.69 19 ARG B CA 1
ATOM 1195 C C . ARG B 1 19 ? 6.883 -28.203 -2.344 1 93.69 19 ARG B C 1
ATOM 1197 O O . ARG B 1 19 ? 6.363 -28.312 -3.457 1 93.69 19 ARG B O 1
ATOM 1204 N N . ASP B 1 20 ? 7.672 -29.125 -1.776 1 94.38 20 ASP B N 1
ATOM 1205 C CA . ASP B 1 20 ? 7.914 -30.359 -2.51 1 94.38 20 ASP B CA 1
ATOM 1206 C C . ASP B 1 20 ? 6.824 -31.391 -2.217 1 94.38 20 ASP B C 1
ATOM 1208 O O . ASP B 1 20 ? 5.828 -31.078 -1.562 1 94.38 20 ASP B O 1
ATOM 1212 N N . SER B 1 21 ? 7.008 -32.562 -2.75 1 91.12 21 SER B N 1
ATOM 1213 C CA . SER B 1 21 ? 5.992 -33.594 -2.658 1 91.12 21 SER B CA 1
ATOM 1214 C C . SER B 1 21 ? 5.777 -34.031 -1.212 1 91.12 21 SER B C 1
ATOM 1216 O O . SER B 1 21 ? 4.727 -34.594 -0.873 1 91.12 21 SER B O 1
ATOM 1218 N N . ALA B 1 22 ? 6.727 -33.781 -0.354 1 92.88 22 ALA B N 1
ATOM 1219 C CA . ALA B 1 22 ? 6.625 -34.125 1.06 1 92.88 22 ALA B CA 1
ATOM 1220 C C . ALA B 1 22 ? 6.055 -32.969 1.873 1 92.88 22 ALA B C 1
ATOM 1222 O O . ALA B 1 22 ? 5.879 -33.062 3.088 1 92.88 22 ALA B O 1
ATOM 1223 N N . GLY B 1 23 ? 5.816 -31.875 1.179 1 89.44 23 GLY B N 1
ATOM 1224 C CA . GLY B 1 23 ? 5.254 -30.719 1.851 1 89.44 23 GLY B CA 1
ATOM 1225 C C . GLY B 1 23 ? 6.305 -29.797 2.439 1 89.44 23 GLY B C 1
ATOM 1226 O O . GLY B 1 23 ? 5.977 -28.828 3.137 1 89.44 23 GLY B O 1
ATOM 1227 N N . ARG B 1 24 ? 7.578 -30.125 2.133 1 91.88 24 ARG B N 1
ATOM 1228 C CA . ARG B 1 24 ? 8.672 -29.312 2.662 1 91.88 24 ARG B CA 1
ATOM 1229 C C . ARG B 1 24 ? 8.789 -27.984 1.9 1 91.88 24 ARG B C 1
ATOM 1231 O O . ARG B 1 24 ? 8.656 -27.969 0.675 1 91.88 24 ARG B O 1
ATOM 1238 N N . PHE B 1 25 ? 9.109 -26.969 2.641 1 92.69 25 PHE B N 1
ATOM 1239 C CA . PHE B 1 25 ? 9.273 -25.641 2.057 1 92.69 25 PHE B CA 1
ATOM 1240 C C . PHE B 1 25 ? 10.484 -25.609 1.132 1 92.69 25 PHE B C 1
ATOM 1242 O O . PHE B 1 25 ? 11.578 -26.016 1.521 1 92.69 25 PHE B O 1
ATOM 1249 N N . LEU B 1 26 ? 10.297 -25.109 -0.04 1 94.75 26 LEU B N 1
ATOM 1250 C CA . LEU B 1 26 ? 11.398 -24.984 -0.993 1 94.75 26 LEU B CA 1
ATOM 1251 C C . LEU B 1 26 ? 11.789 -23.516 -1.167 1 94.75 26 LEU B C 1
ATOM 1253 O O . LEU B 1 26 ? 12.961 -23.156 -1.044 1 94.75 26 LEU B O 1
ATOM 1257 N N . LYS B 1 27 ? 10.75 -22.672 -1.441 1 94.44 27 LYS B N 1
ATOM 1258 C CA . LYS B 1 27 ? 10.938 -21.25 -1.723 1 94.44 27 LYS B CA 1
ATOM 1259 C C . LYS B 1 27 ? 9.648 -20.469 -1.515 1 94.44 27 LYS B C 1
ATOM 1261 O O . LYS B 1 27 ? 8.555 -21.031 -1.598 1 94.44 27 LYS B O 1
ATOM 1266 N N . GLY B 1 28 ? 9.859 -19.203 -1.218 1 93.94 28 GLY B N 1
ATOM 1267 C CA . GLY B 1 28 ? 8.711 -18.312 -1.123 1 93.94 28 GLY B CA 1
ATOM 1268 C C . GLY B 1 28 ? 8.977 -16.922 -1.679 1 93.94 28 GLY B C 1
ATOM 1269 O O . GLY B 1 28 ? 10.109 -16.594 -2.018 1 93.94 28 GLY B O 1
ATOM 1270 N N . TYR B 1 29 ? 7.926 -16.25 -1.836 1 95.06 29 TYR B N 1
ATOM 1271 C CA . TYR B 1 29 ? 8.078 -14.859 -2.225 1 95.06 29 TYR B CA 1
ATOM 1272 C C . TYR B 1 29 ? 6.895 -14.031 -1.748 1 95.06 29 TYR B C 1
ATOM 1274 O O . TYR B 1 29 ? 5.805 -14.562 -1.527 1 95.06 29 TYR B O 1
ATOM 1282 N N . SER B 1 30 ? 7.16 -12.812 -1.495 1 92.94 30 SER B N 1
ATOM 1283 C CA . SER B 1 30 ? 6.152 -11.773 -1.306 1 92.94 30 SER B CA 1
ATOM 1284 C C . SER B 1 30 ? 6.219 -10.734 -2.416 1 92.94 30 SER B C 1
ATOM 1286 O O . SER B 1 30 ? 7.305 -10.383 -2.885 1 92.94 30 SER B O 1
ATOM 1288 N N . CYS B 1 31 ? 5.043 -10.344 -2.777 1 92.94 31 CYS B N 1
ATOM 1289 C CA . CYS B 1 31 ? 5.082 -9.297 -3.787 1 92.94 31 CYS B CA 1
ATOM 1290 C C . CYS B 1 31 ? 3.996 -8.258 -3.529 1 92.94 31 CYS B C 1
ATOM 1292 O O . CYS B 1 31 ? 2.846 -8.609 -3.258 1 92.94 31 CYS B O 1
ATOM 1294 N N . ASN B 1 32 ? 4.449 -7.098 -3.445 1 90 32 ASN B N 1
ATOM 1295 C CA . ASN B 1 32 ? 3.562 -5.938 -3.459 1 90 32 ASN B CA 1
ATOM 1296 C C . ASN B 1 32 ? 3.246 -5.492 -4.883 1 90 32 ASN B C 1
ATOM 1298 O O . ASN B 1 32 ? 4.105 -4.941 -5.57 1 90 32 ASN B O 1
ATOM 1302 N N . LEU B 1 33 ? 1.964 -5.656 -5.25 1 89.94 33 LEU B N 1
ATOM 1303 C CA . LEU B 1 33 ? 1.605 -5.449 -6.648 1 89.94 33 LEU B CA 1
ATOM 1304 C C . LEU B 1 33 ? 0.918 -4.102 -6.844 1 89.94 33 LEU B C 1
ATOM 1306 O O . LEU B 1 33 ? 0.591 -3.725 -7.969 1 89.94 33 LEU B O 1
ATOM 1310 N N . GLY B 1 34 ? 0.796 -3.406 -5.828 1 84.94 34 GLY B N 1
ATOM 1311 C CA . GLY B 1 34 ? 0.049 -2.166 -5.973 1 84.94 34 GLY B CA 1
ATOM 1312 C C . GLY B 1 34 ? -1.343 -2.371 -6.543 1 84.94 34 GLY B C 1
ATOM 1313 O O . GLY B 1 34 ? -2.131 -3.15 -6.004 1 84.94 34 GLY B O 1
ATOM 1314 N N . ASN B 1 35 ? -1.568 -1.741 -7.75 1 84.31 35 ASN B N 1
ATOM 1315 C CA . ASN B 1 35 ? -2.895 -1.819 -8.352 1 84.31 35 ASN B CA 1
ATOM 1316 C C . ASN B 1 35 ? -2.988 -2.969 -9.352 1 84.31 35 ASN B C 1
ATOM 1318 O O . ASN B 1 35 ? -4 -3.119 -10.039 1 84.31 35 ASN B O 1
ATOM 1322 N N . TYR B 1 36 ? -2.043 -3.727 -9.344 1 84.44 36 TYR B N 1
ATOM 1323 C CA . TYR B 1 36 ? -2.021 -4.801 -10.328 1 84.44 36 TYR B CA 1
ATOM 1324 C C . TYR B 1 36 ? -2.777 -6.023 -9.828 1 84.44 36 TYR B C 1
ATOM 1326 O O . TYR B 1 36 ? -2.994 -6.172 -8.625 1 84.44 36 TYR B O 1
ATOM 1334 N N . SER B 1 37 ? -3.078 -6.922 -10.695 1 90.69 37 SER B N 1
ATOM 1335 C CA . SER B 1 37 ? -3.869 -8.125 -10.453 1 90.69 37 SER B CA 1
ATOM 1336 C C . SER B 1 37 ? -3.021 -9.227 -9.82 1 90.69 37 SER B C 1
ATOM 1338 O O . SER B 1 37 ? -1.817 -9.305 -10.07 1 90.69 37 SER B O 1
ATOM 1340 N N . ILE B 1 38 ? -3.652 -10.109 -9.156 1 92.5 38 ILE B N 1
ATOM 1341 C CA . ILE B 1 38 ? -3.016 -11.281 -8.562 1 92.5 38 ILE B CA 1
ATOM 1342 C C . ILE B 1 38 ? -2.391 -12.141 -9.656 1 92.5 38 ILE B C 1
ATOM 1344 O O . ILE B 1 38 ? -1.462 -12.906 -9.398 1 92.5 38 ILE B O 1
ATOM 1348 N N . MET B 1 39 ? -2.803 -11.961 -10.898 1 95.25 39 MET B N 1
ATOM 1349 C CA . MET B 1 39 ? -2.262 -12.719 -12.023 1 95.25 39 MET B CA 1
ATOM 1350 C C . MET B 1 39 ? -0.763 -12.469 -12.172 1 95.25 39 MET B C 1
ATOM 1352 O O . MET B 1 39 ? -0.02 -13.367 -12.578 1 95.25 39 MET B O 1
ATOM 1356 N N . HIS B 1 40 ? -0.416 -11.344 -11.812 1 95.94 40 HIS B N 1
ATOM 1357 C CA . HIS B 1 40 ? 1.01 -11.047 -11.867 1 95.94 40 HIS B CA 1
ATOM 1358 C C . HIS B 1 40 ? 1.795 -11.906 -10.883 1 95.94 40 HIS B C 1
ATOM 1360 O O . HIS B 1 40 ? 2.92 -12.32 -11.18 1 95.94 40 HIS B O 1
ATOM 1366 N N . ALA B 1 41 ? 1.206 -12.133 -9.758 1 96.31 41 ALA B N 1
ATOM 1367 C CA . ALA B 1 41 ? 1.866 -12.984 -8.773 1 96.31 41 ALA B CA 1
ATOM 1368 C C . ALA B 1 41 ? 2.012 -14.414 -9.297 1 96.31 41 ALA B C 1
ATOM 1370 O O . ALA B 1 41 ? 3.01 -15.078 -9.016 1 96.31 41 ALA B O 1
ATOM 1371 N N . ILE B 1 42 ? 1.044 -14.859 -9.969 1 97.19 42 ILE B N 1
ATOM 1372 C CA . ILE B 1 42 ? 1.091 -16.188 -10.57 1 97.19 42 ILE B CA 1
ATOM 1373 C C . ILE B 1 42 ? 2.186 -16.234 -11.633 1 97.19 42 ILE B C 1
ATOM 1375 O O . ILE B 1 42 ? 2.945 -17.203 -11.703 1 97.19 42 ILE B O 1
ATOM 1379 N N . ILE B 1 43 ? 2.309 -15.18 -12.414 1 97.69 43 ILE B N 1
ATOM 1380 C CA . ILE B 1 43 ? 3.363 -15.086 -13.422 1 97.69 43 ILE B CA 1
ATOM 1381 C C . ILE B 1 43 ? 4.73 -15.156 -12.742 1 97.69 43 ILE B C 1
ATOM 1383 O O . ILE B 1 43 ? 5.617 -15.883 -13.188 1 97.69 43 ILE B O 1
ATOM 1387 N N . HIS B 1 44 ? 4.867 -14.406 -11.656 1 97.06 44 HIS B N 1
ATOM 1388 C CA . HIS B 1 44 ? 6.113 -14.469 -10.906 1 97.06 44 HIS B CA 1
ATOM 1389 C C . HIS B 1 44 ? 6.414 -15.898 -10.453 1 97.06 44 HIS B C 1
ATOM 1391 O O . HIS B 1 44 ? 7.547 -16.375 -10.578 1 97.06 44 HIS B O 1
ATOM 1397 N N . GLY B 1 45 ? 5.43 -16.547 -9.953 1 97.44 45 GLY B N 1
ATOM 1398 C CA . GLY B 1 45 ? 5.594 -17.922 -9.516 1 97.44 45 GLY B CA 1
ATOM 1399 C C . GLY B 1 45 ? 6.027 -18.859 -10.625 1 97.44 45 GLY B C 1
ATOM 1400 O O . GLY B 1 45 ? 6.914 -19.688 -10.438 1 97.44 45 GLY B O 1
ATOM 1401 N N . LEU B 1 46 ? 5.461 -18.703 -11.75 1 97.62 46 LEU B N 1
ATOM 1402 C CA . LEU B 1 46 ? 5.793 -19.562 -12.883 1 97.62 46 LEU B CA 1
ATOM 1403 C C . LEU B 1 46 ? 7.215 -19.297 -13.367 1 97.62 46 LEU B C 1
ATOM 1405 O O . LEU B 1 46 ? 7.934 -20.219 -13.742 1 97.62 46 LEU B O 1
ATOM 1409 N N . ASN B 1 47 ? 7.574 -18.047 -13.359 1 97.25 47 ASN B N 1
ATOM 1410 C CA . ASN B 1 47 ? 8.945 -17.703 -13.711 1 97.25 47 ASN B CA 1
ATOM 1411 C C . ASN B 1 47 ? 9.945 -18.344 -12.758 1 97.25 47 ASN B C 1
ATOM 1413 O O . ASN B 1 47 ? 10.961 -18.891 -13.188 1 97.25 47 ASN B O 1
ATOM 1417 N N . ILE B 1 48 ? 9.672 -18.266 -11.539 1 96.5 48 ILE B N 1
ATOM 1418 C CA . ILE B 1 48 ? 10.539 -18.859 -10.523 1 96.5 48 ILE B CA 1
ATOM 1419 C C . ILE B 1 48 ? 10.609 -20.375 -10.727 1 96.5 48 ILE B C 1
ATOM 1421 O O . ILE B 1 48 ? 11.688 -20.953 -10.648 1 96.5 48 ILE B O 1
ATOM 1425 N N . ALA B 1 49 ? 9.469 -20.969 -10.953 1 96.69 49 ALA B N 1
ATOM 1426 C CA . ALA B 1 49 ? 9.438 -22.406 -11.203 1 96.69 49 ALA B CA 1
ATOM 1427 C C . ALA B 1 49 ? 10.32 -22.781 -12.391 1 96.69 49 ALA B C 1
ATOM 1429 O O . ALA B 1 49 ? 11.109 -23.719 -12.32 1 96.69 49 ALA B O 1
ATOM 1430 N N . THR B 1 50 ? 10.172 -22 -13.453 1 94.88 50 THR B N 1
ATOM 1431 C CA . THR B 1 50 ? 10.938 -22.25 -14.672 1 94.88 50 THR B CA 1
ATOM 1432 C C . THR B 1 50 ? 12.43 -22.094 -14.406 1 94.88 50 THR B C 1
ATOM 1434 O O . THR B 1 50 ? 13.234 -22.938 -14.812 1 94.88 50 THR B O 1
ATOM 1437 N N . MET B 1 51 ? 12.789 -21.094 -13.719 1 94.38 51 MET B N 1
ATOM 1438 C CA . MET B 1 51 ? 14.188 -20.797 -13.43 1 94.38 51 MET B CA 1
ATOM 1439 C C . MET B 1 51 ? 14.805 -21.891 -12.555 1 94.38 51 MET B C 1
ATOM 1441 O O . MET B 1 51 ? 16 -22.172 -12.641 1 94.38 51 MET B O 1
ATOM 1445 N N . ASN B 1 52 ? 13.977 -22.516 -11.773 1 95.31 52 ASN B N 1
ATOM 1446 C CA . ASN B 1 52 ? 14.461 -23.547 -10.859 1 95.31 52 ASN B CA 1
ATOM 1447 C C . ASN B 1 52 ? 14.289 -24.953 -11.445 1 95.31 52 ASN B C 1
ATOM 1449 O O . ASN B 1 52 ? 14.594 -25.938 -10.789 1 95.31 52 ASN B O 1
ATOM 1453 N N . GLY B 1 53 ? 13.664 -25.047 -12.578 1 94.88 53 GLY B N 1
ATOM 1454 C CA . GLY B 1 53 ? 13.555 -26.297 -13.297 1 94.88 53 GLY B CA 1
ATOM 1455 C C . GLY B 1 53 ? 12.398 -27.156 -12.82 1 94.88 53 GLY B C 1
ATOM 1456 O O . GLY B 1 53 ? 12.438 -28.391 -12.945 1 94.88 53 GLY B O 1
ATOM 1457 N N . TYR B 1 54 ? 11.453 -26.578 -12.18 1 94.94 54 TYR B N 1
ATOM 1458 C CA . TYR B 1 54 ? 10.266 -27.344 -11.812 1 94.94 54 TYR B CA 1
ATOM 1459 C C . TYR B 1 54 ? 9.43 -27.672 -13.047 1 94.94 54 TYR B C 1
ATOM 1461 O O . TYR B 1 54 ? 9.008 -26.766 -13.773 1 94.94 54 TYR B O 1
ATOM 1469 N N . GLN B 1 55 ? 9.109 -28.969 -13.242 1 95.19 55 GLN B N 1
ATOM 1470 C CA . GLN B 1 55 ? 8.461 -29.375 -14.484 1 95.19 55 GLN B CA 1
ATOM 1471 C C . GLN B 1 55 ? 7.043 -29.875 -14.219 1 95.19 55 GLN B C 1
ATOM 1473 O O . GLN B 1 55 ? 6.203 -29.891 -15.117 1 95.19 55 GLN B O 1
ATOM 1478 N N . ASN B 1 56 ? 6.867 -30.422 -13.094 1 96 56 ASN B N 1
ATOM 1479 C CA . ASN B 1 56 ? 5.543 -30.844 -12.648 1 96 56 ASN B CA 1
ATOM 1480 C C . ASN B 1 56 ? 5.023 -29.969 -11.508 1 96 56 ASN B C 1
ATOM 1482 O O . ASN B 1 56 ? 5.535 -30.047 -10.391 1 96 56 ASN B O 1
ATOM 1486 N N . LEU B 1 57 ? 4.043 -29.172 -11.805 1 97.06 57 LEU B N 1
ATOM 1487 C CA . LEU B 1 57 ? 3.652 -28.141 -10.852 1 97.06 57 LEU B CA 1
ATOM 1488 C C . LEU B 1 57 ? 2.145 -28.141 -10.633 1 97.06 57 LEU B C 1
ATOM 1490 O O . LEU B 1 57 ? 1.371 -28.219 -11.586 1 97.06 57 LEU B O 1
ATOM 1494 N N . VAL B 1 58 ? 1.778 -28.25 -9.398 1 96.19 58 VAL B N 1
ATOM 1495 C CA . VAL B 1 58 ? 0.401 -27.953 -9.031 1 96.19 58 VAL B CA 1
ATOM 1496 C C . VAL B 1 58 ? 0.312 -26.516 -8.508 1 96.19 58 VAL B C 1
ATOM 1498 O O . VAL B 1 58 ? 0.993 -26.156 -7.547 1 96.19 58 VAL B O 1
ATOM 1501 N N . VAL B 1 59 ? -0.481 -25.688 -9.141 1 96.44 59 VAL B N 1
ATOM 1502 C CA . VAL B 1 59 ? -0.666 -24.312 -8.719 1 96.44 59 VAL B CA 1
ATOM 1503 C C . VAL B 1 59 ? -2.02 -24.156 -8.031 1 96.44 59 VAL B C 1
ATOM 1505 O O . VAL B 1 59 ? -3.061 -24.438 -8.625 1 96.44 59 VAL B O 1
ATOM 1508 N N . GLU B 1 60 ? -1.908 -23.703 -6.844 1 94.06 60 GLU B N 1
ATOM 1509 C CA . GLU B 1 60 ? -3.113 -23.438 -6.059 1 94.06 60 GLU B CA 1
ATOM 1510 C C . GLU B 1 60 ? -3.242 -21.953 -5.723 1 94.06 60 GLU B C 1
ATOM 1512 O O . GLU B 1 60 ? -2.291 -21.344 -5.234 1 94.06 60 GLU B O 1
ATOM 1517 N N . SER B 1 61 ? -4.406 -21.391 -6.008 1 93.62 61 SER B N 1
ATOM 1518 C CA . SER B 1 61 ? -4.652 -19.984 -5.691 1 93.62 61 SER B CA 1
ATOM 1519 C C . SER B 1 61 ? -5.98 -19.797 -4.969 1 93.62 61 SER B C 1
ATOM 1521 O O . SER B 1 61 ? -6.93 -20.547 -5.211 1 93.62 61 SER B O 1
ATOM 1523 N N . ASP B 1 62 ? -6.035 -18.781 -4.156 1 90.25 62 ASP B N 1
ATOM 1524 C CA . ASP B 1 62 ? -7.285 -18.484 -3.463 1 90.25 62 ASP B CA 1
ATOM 1525 C C . ASP B 1 62 ? -8.18 -17.578 -4.309 1 90.25 62 ASP B C 1
ATOM 1527 O O . ASP B 1 62 ? -9.273 -17.219 -3.881 1 90.25 62 ASP B O 1
ATOM 1531 N N . SER B 1 63 ? -7.797 -17.234 -5.398 1 91.44 63 SER B N 1
ATOM 1532 C CA . SER B 1 63 ? -8.625 -16.469 -6.324 1 91.44 63 SER B CA 1
ATOM 1533 C C . SER B 1 63 ? -9.367 -17.391 -7.293 1 91.44 63 SER B C 1
ATOM 1535 O O . SER B 1 63 ? -8.789 -17.859 -8.273 1 91.44 63 SER B O 1
ATOM 1537 N N . ALA B 1 64 ? -10.602 -17.531 -7.027 1 92.44 64 ALA B N 1
ATOM 1538 C CA . ALA B 1 64 ? -11.43 -18.359 -7.887 1 92.44 64 ALA B CA 1
ATOM 1539 C C . ALA B 1 64 ? -11.492 -17.797 -9.305 1 92.44 64 ALA B C 1
ATOM 1541 O O . ALA B 1 64 ? -11.43 -18.547 -10.281 1 92.44 64 ALA B O 1
ATOM 1542 N N . ALA B 1 65 ? -11.562 -16.516 -9.383 1 92.12 65 ALA B N 1
ATOM 1543 C CA . ALA B 1 65 ? -11.656 -15.859 -10.688 1 92.12 65 ALA B CA 1
ATOM 1544 C C . ALA B 1 65 ? -10.383 -16.078 -11.5 1 92.12 65 ALA B C 1
ATOM 1546 O O . ALA B 1 65 ? -10.445 -16.359 -12.703 1 92.12 65 ALA B O 1
ATOM 1547 N N . ALA B 1 66 ? -9.25 -16 -10.82 1 94.19 66 ALA B N 1
ATOM 1548 C CA . ALA B 1 66 ? -7.977 -16.188 -11.516 1 94.19 66 ALA B CA 1
ATOM 1549 C C . ALA B 1 66 ? -7.855 -17.609 -12.07 1 94.19 66 ALA B C 1
ATOM 1551 O O . ALA B 1 66 ? -7.523 -17.797 -13.242 1 94.19 66 ALA B O 1
ATOM 1552 N N . VAL B 1 67 ? -8.195 -18.547 -11.266 1 95 67 VAL B N 1
ATOM 1553 C CA . VAL B 1 67 ? -8.086 -19.938 -11.688 1 95 67 VAL B CA 1
ATOM 1554 C C . VAL B 1 67 ? -9.062 -20.203 -12.836 1 95 67 VAL B C 1
ATOM 1556 O O . VAL B 1 67 ? -8.695 -20.844 -13.828 1 95 67 VAL B O 1
ATOM 1559 N N . LYS B 1 68 ? -10.211 -19.719 -12.727 1 94.88 68 LYS B N 1
ATOM 1560 C CA . LYS B 1 68 ? -11.211 -19.891 -13.766 1 94.88 68 LYS B CA 1
ATOM 1561 C C . LYS B 1 68 ? -10.758 -19.266 -15.086 1 94.88 68 LYS B C 1
ATOM 1563 O O . LYS B 1 68 ? -10.859 -19.891 -16.141 1 94.88 68 LYS B O 1
ATOM 1568 N N . PHE B 1 69 ? -10.273 -18.078 -15 1 95.19 69 PHE B N 1
ATOM 1569 C CA . PHE B 1 69 ? -9.828 -17.375 -16.188 1 95.19 69 PHE B CA 1
ATOM 1570 C C . PHE B 1 69 ? -8.688 -18.109 -16.875 1 95.19 69 PHE B C 1
ATOM 1572 O O . PHE B 1 69 ? -8.641 -18.203 -18.094 1 95.19 69 PHE B O 1
ATOM 1579 N N . ILE B 1 70 ? -7.824 -18.656 -16.094 1 95.62 70 ILE B N 1
ATOM 1580 C CA . ILE B 1 70 ? -6.66 -19.344 -16.625 1 95.62 70 ILE B CA 1
ATOM 1581 C C . ILE B 1 70 ? -7.094 -20.656 -17.297 1 95.62 70 ILE B C 1
ATOM 1583 O O . ILE B 1 70 ? -6.613 -21 -18.375 1 95.62 70 ILE B O 1
ATOM 1587 N N . THR B 1 71 ? -8.023 -21.344 -16.688 1 94.69 71 THR B N 1
ATOM 1588 C CA . THR B 1 71 ? -8.406 -22.672 -17.141 1 94.69 71 THR B CA 1
ATOM 1589 C C . THR B 1 71 ? -9.422 -22.578 -18.281 1 94.69 71 THR B C 1
ATOM 1591 O O . THR B 1 71 ? -9.336 -23.328 -19.266 1 94.69 71 THR B O 1
ATOM 1594 N N . HIS B 1 72 ? -10.344 -21.578 -18.203 1 94.31 72 HIS B N 1
ATOM 1595 C CA . HIS B 1 72 ? -11.445 -21.547 -19.156 1 94.31 72 HIS B CA 1
ATOM 1596 C C . HIS B 1 72 ? -11.32 -20.359 -20.109 1 94.31 72 HIS B C 1
ATOM 1598 O O . HIS B 1 72 ? -11.984 -20.328 -21.141 1 94.31 72 HIS B O 1
ATOM 1604 N N . GLY B 1 73 ? -10.469 -19.484 -19.719 1 91.19 73 GLY B N 1
ATOM 1605 C CA . GLY B 1 73 ? -10.32 -18.281 -20.531 1 91.19 73 GLY B CA 1
ATOM 1606 C C . GLY B 1 73 ? -11.289 -17.188 -20.141 1 91.19 73 GLY B C 1
ATOM 1607 O O . GLY B 1 73 ? -12.07 -17.328 -19.203 1 91.19 73 GLY B O 1
ATOM 1608 N N . CYS B 1 74 ? -11.062 -15.984 -20.719 1 90.88 74 CYS B N 1
ATOM 1609 C CA . CYS B 1 74 ? -11.961 -14.852 -20.547 1 90.88 74 CYS B CA 1
ATOM 1610 C C . CYS B 1 74 ? -12.148 -14.102 -21.859 1 90.88 74 CYS B C 1
ATOM 1612 O O . CYS B 1 74 ? -11.531 -14.445 -22.875 1 90.88 74 CYS B O 1
ATOM 1614 N N . SER B 1 75 ? -13.062 -13.172 -21.797 1 92.75 75 SER B N 1
ATOM 1615 C CA . SER B 1 75 ? -13.266 -12.359 -22.984 1 92.75 75 SER B CA 1
ATOM 1616 C C . SER B 1 75 ? -11.984 -11.633 -23.391 1 92.75 75 SER B C 1
ATOM 1618 O O . SER B 1 75 ? -11.25 -11.141 -22.516 1 92.75 75 SER B O 1
ATOM 1620 N N . PRO B 1 76 ? -11.758 -11.609 -24.688 1 91.5 76 PRO B N 1
ATOM 1621 C CA . PRO B 1 76 ? -10.555 -10.906 -25.141 1 91.5 76 PRO B CA 1
ATOM 1622 C C . PRO B 1 76 ? -10.539 -9.438 -24.719 1 91.5 76 PRO B C 1
ATOM 1624 O O . PRO B 1 76 ? -9.469 -8.82 -24.641 1 91.5 76 PRO B O 1
ATOM 1627 N N . ALA B 1 77 ? -11.648 -8.891 -24.438 1 91.88 77 ALA B N 1
ATOM 1628 C CA . ALA B 1 77 ? -11.773 -7.484 -24.062 1 91.88 77 ALA B CA 1
ATOM 1629 C C . ALA B 1 77 ? -11.469 -7.293 -22.578 1 91.88 77 ALA B C 1
ATOM 1631 O O . ALA B 1 77 ? -11.266 -6.164 -22.125 1 91.88 77 ALA B O 1
ATOM 1632 N N . HIS B 1 78 ? -11.391 -8.398 -21.969 1 91.06 78 HIS B N 1
ATOM 1633 C CA . HIS B 1 78 ? -11.172 -8.297 -20.531 1 91.06 78 HIS B CA 1
ATOM 1634 C C . HIS B 1 78 ? -9.758 -7.824 -20.234 1 91.06 78 HIS B C 1
ATOM 1636 O O . HIS B 1 78 ? -8.797 -8.234 -20.891 1 91.06 78 HIS B O 1
ATOM 1642 N N . LEU B 1 79 ? -9.531 -7.074 -19.125 1 88.19 79 LEU B N 1
ATOM 1643 C CA . LEU B 1 79 ? -8.258 -6.469 -18.734 1 88.19 79 LEU B CA 1
ATOM 1644 C C . LEU B 1 79 ? -7.219 -7.539 -18.438 1 88.19 79 LEU B C 1
ATOM 1646 O O . LEU B 1 79 ? -6.023 -7.32 -18.625 1 88.19 79 LEU B O 1
ATOM 1650 N N . CYS B 1 80 ? -7.656 -8.734 -18.094 1 92 80 CYS B N 1
ATOM 1651 C CA . CYS B 1 80 ? -6.742 -9.797 -17.688 1 92 80 CYS B CA 1
ATOM 1652 C C . CYS B 1 80 ? -6.363 -10.68 -18.859 1 92 80 CYS B C 1
ATOM 1654 O O . CYS B 1 80 ? -5.5 -11.547 -18.734 1 92 80 CYS B O 1
ATOM 1656 N N . ALA B 1 81 ? -6.93 -10.469 -19.984 1 94.5 81 ALA B N 1
ATOM 1657 C CA . ALA B 1 81 ? -6.738 -11.359 -21.125 1 94.5 81 ALA B CA 1
ATOM 1658 C C . ALA B 1 81 ? -5.262 -11.484 -21.484 1 94.5 81 ALA B C 1
ATOM 1660 O O . ALA B 1 81 ? -4.75 -12.594 -21.656 1 94.5 81 ALA B O 1
ATOM 1661 N N . PRO B 1 82 ? -4.566 -10.336 -21.594 1 95.5 82 PRO B N 1
ATOM 1662 C CA . PRO B 1 82 ? -3.143 -10.484 -21.906 1 95.5 82 PRO B CA 1
ATOM 1663 C C . PRO B 1 82 ? -2.375 -11.242 -20.828 1 95.5 82 PRO B C 1
ATOM 1665 O O . PRO B 1 82 ? -1.459 -12.008 -21.141 1 95.5 82 PRO B O 1
ATOM 1668 N N . LEU B 1 83 ? -2.678 -11.062 -19.625 1 96.12 83 LEU B N 1
ATOM 1669 C CA . LEU B 1 83 ? -2.01 -11.742 -18.531 1 96.12 83 LEU B CA 1
ATOM 1670 C C . LEU B 1 83 ? -2.291 -13.242 -18.562 1 96.12 83 LEU B C 1
ATOM 1672 O O . LEU B 1 83 ? -1.4 -14.055 -18.297 1 96.12 83 LEU B O 1
ATOM 1676 N N . ILE B 1 84 ? -3.496 -13.555 -18.891 1 96.19 84 ILE B N 1
ATOM 1677 C CA . ILE B 1 84 ? -3.877 -14.961 -19.016 1 96.19 84 ILE B CA 1
ATOM 1678 C C . ILE B 1 84 ? -3.045 -15.625 -20.109 1 96.19 84 ILE B C 1
ATOM 1680 O O . ILE B 1 84 ? -2.545 -16.734 -19.922 1 96.19 84 ILE B O 1
ATOM 1684 N N . GLN B 1 85 ? -2.906 -14.93 -21.156 1 96 85 GLN B N 1
ATOM 1685 C CA . GLN B 1 85 ? -2.094 -15.461 -22.25 1 96 85 GLN B CA 1
ATOM 1686 C C . GLN B 1 85 ? -0.645 -15.656 -21.812 1 96 85 GLN B C 1
ATOM 1688 O O . GLN B 1 85 ? -0.025 -16.672 -22.125 1 96 85 GLN B O 1
ATOM 1693 N N . ASP B 1 86 ? -0.109 -14.688 -21.109 1 96.5 86 ASP B N 1
ATOM 1694 C CA . ASP B 1 86 ? 1.247 -14.805 -20.594 1 96.5 86 ASP B CA 1
ATOM 1695 C C . ASP B 1 86 ? 1.378 -16.031 -19.688 1 96.5 86 ASP B C 1
ATOM 1697 O O . ASP B 1 86 ? 2.346 -16.797 -19.797 1 96.5 86 ASP B O 1
ATOM 1701 N N . ILE B 1 87 ? 0.424 -16.203 -18.891 1 97.5 87 ILE B N 1
ATOM 1702 C CA . ILE B 1 87 ? 0.421 -17.312 -17.953 1 97.5 87 ILE B CA 1
ATOM 1703 C C . ILE B 1 87 ? 0.384 -18.641 -18.719 1 97.5 87 ILE B C 1
ATOM 1705 O O . ILE B 1 87 ? 1.146 -19.562 -18.406 1 97.5 87 ILE B O 1
ATOM 1709 N N . ARG B 1 88 ? -0.401 -18.703 -19.688 1 96 88 ARG B N 1
ATOM 1710 C CA . ARG B 1 88 ? -0.525 -19.922 -20.469 1 96 88 ARG B CA 1
ATOM 1711 C C . ARG B 1 88 ? 0.754 -20.203 -21.25 1 96 88 ARG B C 1
ATOM 1713 O O . ARG B 1 88 ? 1.164 -21.359 -21.375 1 96 88 ARG B O 1
ATOM 1720 N N . ASN B 1 89 ? 1.325 -19.188 -21.734 1 96.44 89 ASN B N 1
ATOM 1721 C CA . ASN B 1 89 ? 2.6 -19.359 -22.438 1 96.44 89 ASN B CA 1
ATOM 1722 C C . ASN B 1 89 ? 3.678 -19.906 -21.5 1 96.44 89 ASN B C 1
ATOM 1724 O O . ASN B 1 89 ? 4.438 -20.797 -21.875 1 96.44 89 ASN B O 1
ATOM 1728 N N . LEU B 1 90 ? 3.752 -19.359 -20.344 1 96.62 90 LEU B N 1
ATOM 1729 C CA . LEU B 1 90 ? 4.723 -19.828 -19.359 1 96.62 90 LEU B CA 1
ATOM 1730 C C . LEU B 1 90 ? 4.422 -21.266 -18.938 1 96.62 90 LEU B C 1
ATOM 1732 O O . LEU B 1 90 ? 5.336 -22.078 -18.812 1 96.62 90 LEU B O 1
ATOM 1736 N N . ALA B 1 91 ? 3.133 -21.547 -18.766 1 96.06 91 ALA B N 1
ATOM 1737 C CA . ALA B 1 91 ? 2.691 -22.875 -18.375 1 96.06 91 ALA B CA 1
ATOM 1738 C C . ALA B 1 91 ? 3.061 -23.922 -19.422 1 96.06 91 ALA B C 1
ATOM 1740 O O . ALA B 1 91 ? 3.346 -25.078 -19.078 1 96.06 91 ALA B O 1
ATOM 1741 N N . ALA B 1 92 ? 3.09 -23.484 -20.641 1 94.69 92 ALA B N 1
ATOM 1742 C CA . ALA B 1 92 ? 3.352 -24.391 -21.766 1 94.69 92 ALA B CA 1
ATOM 1743 C C . ALA B 1 92 ? 4.797 -24.891 -21.734 1 94.69 92 ALA B C 1
ATOM 1745 O O . ALA B 1 92 ? 5.125 -25.891 -22.375 1 94.69 92 ALA B O 1
ATOM 1746 N N . HIS B 1 93 ? 5.633 -24.219 -20.984 1 93.5 93 HIS B N 1
ATOM 1747 C CA . HIS B 1 93 ? 7.031 -24.609 -20.906 1 93.5 93 HIS B CA 1
ATOM 1748 C C . HIS B 1 93 ? 7.227 -25.734 -19.875 1 93.5 93 HIS B C 1
ATOM 1750 O O . HIS B 1 93 ? 8.312 -26.297 -19.781 1 93.5 93 HIS B O 1
ATOM 1756 N N . LEU B 1 94 ? 6.211 -25.984 -19.156 1 94.88 94 LEU B N 1
ATOM 1757 C CA . LEU B 1 94 ? 6.27 -27.047 -18.156 1 94.88 94 LEU B CA 1
ATOM 1758 C C . LEU B 1 94 ? 5.723 -28.359 -18.703 1 94.88 94 LEU B C 1
ATOM 1760 O O . LEU B 1 94 ? 4.895 -28.344 -19.625 1 94.88 94 LEU B O 1
ATOM 1764 N N . GLN B 1 95 ? 6.199 -29.469 -18.172 1 96.12 95 GLN B N 1
ATOM 1765 C CA . GLN B 1 95 ? 5.73 -30.781 -18.625 1 96.12 95 GLN B CA 1
ATOM 1766 C C . GLN B 1 95 ? 4.277 -31.016 -18.219 1 96.12 95 GLN B C 1
ATOM 1768 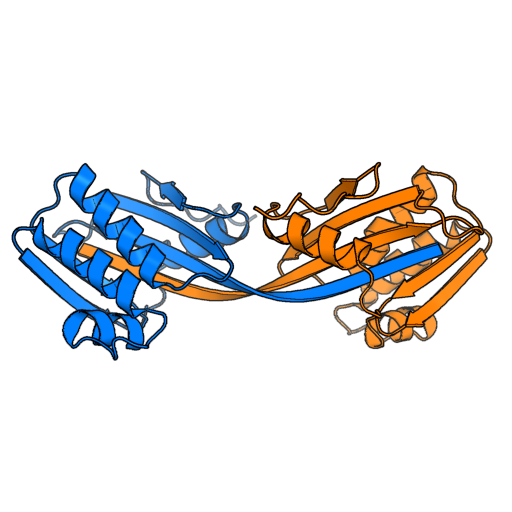O O . GLN B 1 95 ? 3.473 -31.484 -19.016 1 96.12 95 GLN B O 1
ATOM 1773 N N . GLN B 1 96 ? 4.016 -30.734 -16.969 1 96.81 96 GLN B N 1
ATOM 1774 C CA . GLN B 1 96 ? 2.662 -30.875 -16.453 1 96.81 96 GLN B CA 1
ATOM 1775 C C . GLN B 1 96 ? 2.332 -29.766 -15.469 1 96.81 96 GLN B C 1
ATOM 1777 O O . GLN B 1 96 ? 3.15 -29.422 -14.609 1 96.81 96 GLN B O 1
ATOM 1782 N N . ILE B 1 97 ? 1.112 -29.219 -15.609 1 97 97 ILE B N 1
ATOM 1783 C CA . ILE B 1 97 ? 0.651 -28.203 -14.664 1 97 97 ILE B CA 1
ATOM 1784 C C . ILE B 1 97 ? -0.831 -28.406 -14.367 1 97 97 ILE B C 1
ATOM 1786 O O . ILE B 1 97 ? -1.621 -28.688 -15.273 1 97 97 ILE B O 1
ATOM 1790 N N . LEU B 1 98 ? -1.122 -28.391 -13.156 1 96.56 98 LEU B N 1
ATOM 1791 C CA . LEU B 1 98 ? -2.504 -28.453 -12.695 1 96.56 98 LEU B CA 1
ATOM 1792 C C . LEU B 1 98 ? -2.887 -27.203 -11.922 1 96.56 98 LEU B C 1
ATOM 1794 O O . LEU B 1 98 ? -2.096 -26.688 -11.125 1 96.56 98 LEU B O 1
ATOM 1798 N N . TRP B 1 99 ? -4.113 -26.703 -12.141 1 96.88 99 TRP B N 1
ATOM 1799 C CA . TRP B 1 99 ? -4.633 -25.5 -11.477 1 96.88 99 TRP B CA 1
ATOM 1800 C C . TRP B 1 99 ? -5.73 -25.875 -10.484 1 96.88 99 TRP B C 1
ATOM 1802 O O . TRP B 1 99 ? -6.656 -26.609 -10.82 1 96.88 99 TRP B O 1
ATOM 1812 N N . ARG B 1 100 ? -5.617 -25.297 -9.344 1 94.25 100 ARG B N 1
ATOM 1813 C CA . ARG B 1 100 ? -6.613 -25.562 -8.312 1 94.25 100 ARG B CA 1
ATOM 1814 C C . ARG B 1 100 ? -6.969 -24.297 -7.547 1 94.25 100 ARG B C 1
ATOM 1816 O O . ARG B 1 100 ? -6.098 -23.469 -7.262 1 94.25 100 ARG B O 1
ATOM 1823 N N . HIS B 1 101 ? -8.281 -24.188 -7.199 1 93.75 101 HIS B N 1
ATOM 1824 C CA . HIS B 1 101 ? -8.727 -23.156 -6.273 1 93.75 101 HIS B CA 1
ATOM 1825 C C . HIS B 1 101 ? -8.852 -23.688 -4.855 1 93.75 101 HIS B C 1
ATOM 1827 O O . HIS B 1 101 ? -9.414 -24.766 -4.641 1 93.75 101 HIS B O 1
ATOM 1833 N N . SER B 1 102 ? -8.156 -23.031 -4.016 1 85 102 SER B N 1
ATOM 1834 C CA . SER B 1 102 ? -8.266 -23.422 -2.615 1 85 102 SER B CA 1
ATOM 1835 C C . SER B 1 102 ? -8.375 -22.203 -1.709 1 85 102 SER B C 1
ATOM 1837 O O . SER B 1 102 ? -7.707 -21.188 -1.939 1 85 102 SER B O 1
ATOM 1839 N N . LEU B 1 103 ? -9.289 -22.281 -0.692 1 76.94 103 LEU B N 1
ATOM 1840 C CA . LEU B 1 103 ? -9.422 -21.188 0.268 1 76.94 103 LEU B CA 1
ATOM 1841 C C . LEU B 1 103 ? -8.336 -21.266 1.335 1 76.94 103 LEU B C 1
ATOM 1843 O O . LEU B 1 103 ? -8 -22.359 1.806 1 76.94 103 LEU B O 1
ATOM 1847 N N . CYS B 1 104 ? -7.406 -20.5 1.111 1 60.22 104 CYS B N 1
ATOM 1848 C CA . CYS B 1 104 ? -6.242 -20.516 1.988 1 60.22 104 CYS B CA 1
ATOM 1849 C C . CYS B 1 104 ? -6.656 -20.719 3.441 1 60.22 104 CYS B C 1
ATOM 1851 O O . CYS B 1 104 ? -7.527 -20.016 3.949 1 60.22 104 CYS B O 1
ATOM 1853 N N . GLU B 1 105 ? -6.574 -21.953 3.9 1 56.28 105 GLU B N 1
ATOM 1854 C CA . GLU B 1 105 ? -6.609 -22.094 5.352 1 56.28 105 GLU B CA 1
ATOM 1855 C C . GLU B 1 105 ? -5.441 -21.359 6.008 1 56.28 105 GLU B C 1
ATOM 1857 O O . GLU B 1 105 ? -4.422 -21.109 5.363 1 56.28 105 GLU B O 1
ATOM 1862 N N . ALA B 1 106 ? -5.668 -20.875 7.184 1 56.69 106 ALA B N 1
ATOM 1863 C CA . ALA B 1 106 ? -4.652 -20.25 8.023 1 56.69 106 ALA B CA 1
ATOM 1864 C C . ALA B 1 106 ? -3.318 -20.969 7.918 1 56.69 106 ALA B C 1
ATOM 1866 O O . ALA B 1 106 ? -3.223 -22.156 8.242 1 56.69 106 ALA B O 1
ATOM 1867 N N . ASN B 1 107 ? -2.551 -20.672 6.879 1 69.94 107 ASN B N 1
ATOM 1868 C CA . ASN B 1 107 ? -1.193 -21.203 6.797 1 69.94 107 ASN B CA 1
ATOM 1869 C C . ASN B 1 107 ? -0.176 -20.219 7.379 1 69.94 107 ASN B C 1
ATOM 1871 O O . ASN B 1 107 ? -0.106 -19.062 6.953 1 69.94 107 ASN B O 1
ATOM 1875 N N . SER B 1 108 ? 0.387 -20.625 8.523 1 77.69 108 SER B N 1
ATOM 1876 C CA . SER B 1 108 ? 1.313 -19.797 9.305 1 77.69 108 SER B CA 1
ATOM 1877 C C . SER B 1 108 ? 2.361 -19.156 8.406 1 77.69 108 SER B C 1
ATOM 1879 O O . SER B 1 108 ? 2.693 -17.969 8.578 1 77.69 108 SER B O 1
ATOM 1881 N N . VAL B 1 109 ? 2.785 -19.969 7.359 1 80.25 109 VAL B N 1
ATOM 1882 C CA . VAL B 1 109 ? 3.859 -19.438 6.523 1 80.25 109 VAL B CA 1
ATOM 1883 C C . VAL B 1 109 ? 3.33 -18.297 5.656 1 80.25 109 VAL B C 1
ATOM 1885 O O . VAL B 1 109 ? 3.969 -17.25 5.539 1 80.25 109 VAL B O 1
ATOM 1888 N N . VAL B 1 110 ? 2.145 -18.484 5.152 1 84 110 VAL B N 1
ATOM 1889 C CA . VAL B 1 110 ? 1.514 -17.484 4.301 1 84 110 VAL B CA 1
ATOM 1890 C C . VAL B 1 110 ? 1.268 -16.219 5.102 1 84 110 VAL B C 1
ATOM 1892 O O . VAL B 1 110 ? 1.561 -15.109 4.629 1 84 110 VAL B O 1
ATOM 1895 N N . ASP B 1 111 ? 0.848 -16.422 6.273 1 82 111 ASP B N 1
ATOM 1896 C CA . ASP B 1 111 ? 0.579 -15.281 7.141 1 82 111 ASP B CA 1
ATOM 1897 C C . ASP B 1 111 ? 1.854 -14.484 7.414 1 82 111 ASP B C 1
ATOM 1899 O O . ASP B 1 111 ? 1.837 -13.25 7.414 1 82 111 ASP B O 1
ATOM 1903 N N . LEU B 1 112 ? 2.867 -15.25 7.68 1 84.38 112 LEU B N 1
ATOM 1904 C CA . LEU B 1 112 ? 4.152 -14.617 7.961 1 84.38 112 LEU B CA 1
ATOM 1905 C C . LEU B 1 112 ? 4.68 -13.891 6.727 1 84.38 112 LEU B C 1
ATOM 1907 O O . LEU B 1 112 ? 5.25 -12.797 6.844 1 84.38 112 LEU B O 1
ATOM 1911 N N . LEU B 1 113 ? 4.461 -14.5 5.66 1 84.44 113 LEU B N 1
ATOM 1912 C CA . LEU B 1 113 ? 4.918 -13.867 4.426 1 84.44 113 LEU B CA 1
ATOM 1913 C C . LEU B 1 113 ? 4.121 -12.602 4.133 1 84.44 113 LEU B C 1
ATOM 1915 O O . LEU B 1 113 ? 4.676 -11.609 3.658 1 84.44 113 LEU B O 1
ATOM 1919 N N . PHE B 1 114 ? 2.816 -12.641 4.445 1 85.62 114 PHE B N 1
ATOM 1920 C CA . PHE B 1 114 ? 2 -11.445 4.281 1 85.62 114 PHE B CA 1
ATOM 1921 C C . PHE B 1 114 ? 2.49 -10.32 5.191 1 85.62 114 PHE B C 1
ATOM 1923 O O . PHE B 1 114 ? 2.621 -9.18 4.758 1 85.62 114 PHE B O 1
ATOM 1930 N N . LYS B 1 115 ? 2.785 -10.664 6.402 1 81.12 115 LYS B N 1
ATOM 1931 C CA . LYS B 1 115 ? 3.256 -9.672 7.363 1 81.12 115 LYS B CA 1
ATOM 1932 C C . LYS B 1 115 ? 4.566 -9.039 6.902 1 81.12 115 LYS B C 1
ATOM 1934 O O . LYS B 1 115 ? 4.73 -7.816 6.969 1 81.12 115 LYS B O 1
ATOM 1939 N N . LYS B 1 116 ? 5.402 -9.82 6.406 1 80.75 116 LYS B N 1
ATOM 1940 C CA . LYS B 1 116 ? 6.684 -9.328 5.906 1 80.75 116 LYS B CA 1
ATOM 1941 C C . LYS B 1 116 ? 6.492 -8.477 4.652 1 80.75 116 LYS B C 1
ATOM 1943 O O . LYS B 1 116 ? 7.184 -7.473 4.469 1 80.75 116 LYS B O 1
ATOM 1948 N N . GLY B 1 117 ? 5.578 -8.891 3.857 1 81.94 117 GLY B N 1
ATOM 1949 C CA . GLY B 1 117 ? 5.34 -8.219 2.594 1 81.94 117 GLY B CA 1
ATOM 1950 C C . GLY B 1 117 ? 4.746 -6.828 2.76 1 81.94 117 GLY B C 1
ATOM 1951 O O . GLY B 1 117 ? 4.957 -5.953 1.92 1 81.94 117 GLY B O 1
ATOM 1952 N N . GLN B 1 118 ? 4.051 -6.633 3.824 1 79.44 118 GLN B N 1
ATOM 1953 C CA . GLN B 1 118 ? 3.34 -5.379 4.051 1 79.44 118 GLN B CA 1
ATOM 1954 C C . GLN B 1 118 ? 4.312 -4.207 4.16 1 79.44 118 GLN B C 1
ATOM 1956 O O . GLN B 1 118 ? 3.975 -3.076 3.809 1 79.44 118 GLN B O 1
ATOM 1961 N N . ASP B 1 119 ? 5.484 -4.469 4.547 1 76.31 119 ASP B N 1
ATOM 1962 C CA . ASP B 1 119 ? 6.457 -3.41 4.797 1 76.31 119 ASP B CA 1
ATOM 1963 C C . ASP B 1 119 ? 7.438 -3.281 3.631 1 76.31 119 ASP B C 1
ATOM 1965 O O . ASP B 1 119 ? 8.352 -2.453 3.666 1 76.31 119 ASP B O 1
ATOM 1969 N N . LEU B 1 120 ? 7.254 -4.07 2.646 1 80.31 120 LEU B N 1
ATOM 1970 C CA . LEU B 1 120 ? 8.211 -4.09 1.544 1 80.31 120 LEU B CA 1
ATOM 1971 C C . LEU B 1 120 ? 7.738 -3.197 0.402 1 80.31 120 LEU B C 1
ATOM 1973 O O . LEU B 1 120 ? 6.535 -2.975 0.237 1 80.31 120 LEU B O 1
ATOM 1977 N N . PRO B 1 121 ? 8.68 -2.592 -0.344 1 79.69 121 PRO B N 1
ATOM 1978 C CA . PRO B 1 121 ? 8.305 -1.753 -1.483 1 79.69 121 PRO B CA 1
ATOM 1979 C C . PRO B 1 121 ? 7.613 -2.543 -2.594 1 79.69 121 PRO B C 1
ATOM 1981 O O . PRO B 1 121 ? 7.625 -3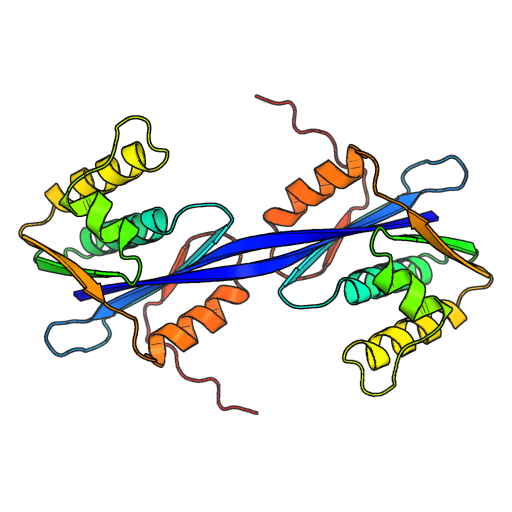.775 -2.578 1 79.69 121 PRO B O 1
ATOM 1984 N N . LEU B 1 122 ? 7.152 -1.82 -3.486 1 84.06 122 LEU B N 1
ATOM 1985 C CA . LEU B 1 122 ? 6.555 -2.439 -4.664 1 84.06 122 LEU B CA 1
ATOM 1986 C C . LEU B 1 122 ? 7.531 -3.402 -5.328 1 84.06 122 LEU B C 1
ATOM 1988 O O . LEU B 1 122 ? 8.719 -3.102 -5.449 1 84.06 122 LEU B O 1
ATOM 1992 N N . GLY B 1 123 ? 6.887 -4.512 -5.707 1 89.06 123 GLY B N 1
ATOM 1993 C CA . GLY B 1 123 ? 7.727 -5.445 -6.441 1 89.06 123 GLY B CA 1
ATOM 1994 C C . GLY B 1 123 ? 7.766 -6.828 -5.82 1 89.06 123 GLY B C 1
ATOM 1995 O O . GLY B 1 123 ? 6.988 -7.129 -4.914 1 89.06 123 GLY B O 1
ATOM 1996 N N . LEU B 1 124 ? 8.68 -7.652 -6.426 1 93.88 124 LEU B N 1
ATOM 1997 C CA . LEU B 1 124 ? 8.844 -9.047 -6.043 1 93.88 124 LEU B CA 1
ATOM 1998 C C . LEU B 1 124 ? 9.992 -9.211 -5.055 1 93.88 124 LEU B C 1
ATOM 2000 O O . LEU B 1 124 ? 11.086 -8.688 -5.277 1 93.88 124 LEU B O 1
ATOM 2004 N N . HIS B 1 125 ? 9.727 -9.938 -3.98 1 93.25 125 HIS B N 1
ATOM 2005 C CA . HIS B 1 125 ? 10.734 -10.203 -2.959 1 93.25 125 HIS B CA 1
ATOM 2006 C C . HIS B 1 125 ? 10.844 -11.703 -2.67 1 93.25 125 HIS B C 1
ATOM 2008 O O . HIS B 1 125 ? 9.938 -12.289 -2.082 1 93.25 125 HIS B O 1
ATOM 2014 N N . LEU B 1 126 ? 12.023 -12.266 -2.953 1 94.31 126 LEU B N 1
ATOM 2015 C CA . LEU B 1 126 ? 12.227 -13.703 -2.871 1 94.31 126 LEU B CA 1
ATOM 2016 C C . LEU B 1 126 ? 12.711 -14.109 -1.481 1 94.31 126 LEU B C 1
ATOM 2018 O O . LEU B 1 126 ? 13.422 -13.352 -0.823 1 94.31 126 LEU B O 1
ATOM 2022 N N . LEU B 1 127 ? 12.258 -15.234 -1.082 1 91.19 127 LEU B N 1
ATOM 2023 C CA . LEU B 1 127 ? 12.695 -15.852 0.167 1 91.19 127 LEU B CA 1
ATOM 2024 C C . LEU B 1 127 ? 13.172 -17.281 -0.068 1 91.19 127 LEU B C 1
ATOM 2026 O O . LEU B 1 127 ? 12.414 -18.125 -0.561 1 91.19 127 LEU B O 1
ATOM 2030 N N . ASP B 1 128 ? 14.383 -17.531 0.333 1 91.25 128 ASP B N 1
ATOM 2031 C CA . ASP B 1 128 ? 14.945 -18.859 0.081 1 91.25 128 ASP B CA 1
ATOM 2032 C C . ASP B 1 128 ? 14.797 -19.75 1.307 1 91.25 128 ASP B C 1
ATOM 2034 O O . ASP B 1 128 ? 15.078 -20.953 1.238 1 91.25 128 ASP B O 1
ATOM 2038 N N . ARG B 1 129 ? 14.477 -19.047 2.447 1 88.19 129 ARG B N 1
ATOM 2039 C CA . ARG B 1 129 ? 14.242 -19.797 3.672 1 88.19 129 ARG B CA 1
ATOM 2040 C C . ARG B 1 129 ? 12.859 -19.5 4.246 1 88.19 129 ARG B C 1
ATOM 2042 O O . ARG B 1 129 ? 12.352 -18.391 4.109 1 88.19 129 ARG B O 1
ATOM 2049 N N . ALA B 1 130 ? 12.336 -20.594 4.914 1 85.62 130 ALA B N 1
ATOM 2050 C CA . ALA B 1 130 ? 11.031 -20.406 5.535 1 85.62 130 ALA B CA 1
ATOM 2051 C C . ALA B 1 130 ? 11.078 -19.297 6.582 1 85.62 130 ALA B C 1
ATOM 2053 O O . ALA B 1 130 ? 12.031 -19.203 7.359 1 85.62 130 ALA B O 1
ATOM 2054 N N . PRO B 1 131 ? 10.078 -18.438 6.559 1 80.69 131 PRO B N 1
ATOM 2055 C CA . PRO B 1 131 ? 10.0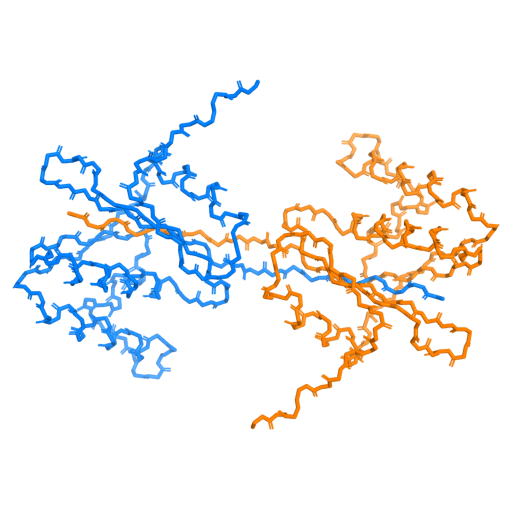7 -17.391 7.582 1 80.69 131 PRO B CA 1
ATOM 2056 C C . PRO B 1 131 ? 9.812 -17.938 8.984 1 80.69 131 PRO B C 1
ATOM 2058 O O . PRO B 1 131 ? 9.078 -18.906 9.148 1 80.69 131 PRO B O 1
ATOM 2061 N N . THR B 1 132 ? 10.508 -17.453 9.875 1 78.5 132 THR B N 1
ATOM 2062 C CA . THR B 1 132 ? 10.328 -17.812 11.281 1 78.5 132 THR B CA 1
ATOM 2063 C C . THR B 1 132 ? 9.555 -16.734 12.031 1 78.5 132 THR B C 1
ATOM 2065 O O . THR B 1 132 ? 9.758 -15.547 11.805 1 78.5 132 THR B O 1
ATOM 2068 N N . PRO B 1 133 ? 8.461 -17.312 12.844 1 68.12 133 PRO B N 1
ATOM 2069 C CA . PRO B 1 133 ? 7.684 -16.312 13.586 1 68.12 133 PRO B CA 1
ATOM 2070 C C . PRO B 1 133 ? 8.562 -15.383 14.422 1 68.12 133 PRO B C 1
ATOM 2072 O O . PRO B 1 133 ? 9.602 -15.805 14.938 1 68.12 133 PRO B O 1
ATOM 2075 N N . ALA B 1 134 ? 8.516 -14.164 14.227 1 54.81 134 ALA B N 1
ATOM 2076 C CA . ALA B 1 134 ? 9.227 -13.289 15.156 1 54.81 134 ALA B CA 1
ATOM 2077 C C . ALA B 1 134 ? 8.875 -13.617 16.609 1 54.81 134 ALA B C 1
ATOM 2079 O O . ALA B 1 134 ? 7.73 -13.961 16.906 1 54.81 134 ALA B O 1
ATOM 2080 N N . ARG B 1 135 ? 9.906 -14.141 17.531 1 43.53 135 ARG B N 1
ATOM 2081 C CA . ARG B 1 135 ? 9.68 -14.219 18.969 1 43.53 135 ARG B CA 1
ATOM 2082 C C . ARG B 1 135 ? 8.891 -13.008 19.469 1 43.53 135 ARG B C 1
ATOM 2084 O O . ARG B 1 135 ? 9.234 -11.867 19.156 1 43.53 135 ARG B O 1
ATOM 2091 N N . GLY B 1 136 ? 7.547 -13.117 19.406 1 34.56 136 GLY B N 1
ATOM 2092 C CA . GLY B 1 136 ? 6.746 -12.062 20 1 34.56 136 GLY B CA 1
ATOM 2093 C C . GLY B 1 136 ? 7.438 -11.375 21.156 1 34.56 136 GLY B C 1
ATOM 2094 O O . GLY B 1 136 ? 7.996 -12.031 22.047 1 34.56 136 GLY B O 1
ATOM 2095 N N . TYR B 1 137 ? 7.793 -10.117 21 1 29.06 137 TYR B N 1
ATOM 2096 C CA . TYR B 1 137 ? 7.918 -9.398 22.266 1 29.06 137 TYR B CA 1
ATOM 2097 C C . TYR B 1 137 ? 6.652 -9.539 23.094 1 29.06 137 TYR B C 1
ATOM 2099 O O . TYR B 1 137 ? 5.555 -9.688 22.562 1 29.06 137 TYR B O 1
#

Organism: Arachis hypogaea (NCBI:txid3818)

Secondary structure (DSSP, 8-state):
-EEEEEEEEEEEEEEEEEE-TT--EEEEEEEEEETS-THHHHHHHHHHHHHTT--EEEEEES-HHHHHHHHH---TTSTTHHHHHHHHHHHTTSSEEEEEE------HHHHHHHHHHHTSPSEEEEESSPPPP----/-EEEEEEEEEEEEEEEEEE-TT--EEEEEEEEEETS-HHHHHHHHHHHHHHTT--EEEEEES-HHHHHHHHH---TTSTTHHHHHHHHHHHTTSSEEEEEE------HHHHHHHHHHHTSPSEEEEESSPPPP----

Sequence (274 aa):
MLMVHGILREVMLCVGVFRDSAGRFLKGYSCNLGNYSIMHAIIHGLNIATMNGYQNLVVESDSAAAVKFITHGCSPAHLCAPLIQDIRNLAAHLQQILWRHSLCEANSVVDLLFKKGQDLPLGLHLLDRAPTPARGYMLMVHGILREVMLCVGVFRDSAGRFLKGYSCNLGNYSIMHAIIHGLNIATMNGYQNLVVESDSAAAVKFITHGCSPAHLCAPLIQDIRNLAAHLQQILWRHSLCEANSVVDLLFKKGQDLPLGLHLLDRAPTPARGY

Solvent-accessible surface area (backbone atoms only — not comparable to full-atom values): 15231 Å² total; per-residue (Å²): 61,37,39,39,42,72,45,82,40,69,29,29,37,32,33,38,41,32,26,46,98,86,64,46,82,58,36,35,34,23,27,25,46,41,86,47,61,68,64,55,54,52,44,51,49,52,51,52,34,54,77,70,65,55,37,72,39,42,39,32,26,53,44,57,66,59,47,45,34,62,75,75,48,67,57,81,85,40,90,56,34,66,56,41,52,51,42,50,57,58,53,66,74,32,81,41,76,46,82,42,68,42,78,77,61,98,41,71,64,58,52,50,40,48,61,58,32,71,66,46,47,71,41,82,41,80,31,78,63,85,83,68,81,73,81,74,127,60,37,41,40,42,70,44,82,37,67,30,28,37,33,33,37,39,30,26,47,98,85,63,46,81,58,37,35,34,21,26,26,46,42,84,47,60,68,64,55,55,52,43,51,50,51,50,52,33,55,77,70,64,56,39,70,39,42,39,32,26,51,44,58,67,60,48,43,33,64,76,73,48,69,57,81,84,40,89,55,34,66,57,40,51,51,43,51,57,58,52,64,76,32,83,41,76,46,84,42,70,44,77,77,61,97,40,70,64,59,52,51,37,48,61,59,31,71,67,45,46,71,41,84,44,81,32,78,62,83,80,68,81,71,80,74,126

InterPro domains:
  IPR002156 Ribonuclease H domain [PF13456] (16-115)
  IPR012337 Ribonuclease H-like superfamily [SSF53098] (39-125)
  IPR036397 Ribonuclease H superfamily [G3DSA:3.30.420.10] (12-119)
  IPR044730 Ribonuclease H-like domain, plant type [cd06222] (16-113)
  IPR053151 Ribonuclease H-like [PTHR47723] (14-131)